Protein AF-A0A4V5NE74-F1 (afdb_monomer_lite)

Foldseek 3Di:
DVVVVVVVLDDDPCCPCVNQNPVLVVQLVVQLVPFAWQVSCVVRNVPSVVDCPDPLWFKDFQDFLVLADDPDPPDGTAGFRMWTAAQLVQADPVCCVVCVNQFRRDPDNVHHTLTDPTDHDGGPPDDLVVSVVSLVVSVVSSVRSVVVLDDPDPVSCVRSVSRVVSDDPPPPDDPVSVVVVVPDDDDDDPDPPPPVPVVVVVPPDDPDDDDDDDDDD

pLDDT: mean 71.25, std 23.66, range [23.09, 96.62]

Structure (mmCIF, N/CA/C/O backbone):
data_AF-A0A4V5NE74-F1
#
_entry.id   AF-A0A4V5NE74-F1
#
loop_
_atom_site.group_PDB
_atom_site.id
_atom_site.type_symbol
_atom_site.label_atom_id
_atom_site.label_alt_id
_atom_site.label_comp_id
_atom_site.label_asym_id
_atom_site.label_entity_id
_atom_site.label_seq_id
_atom_site.pdbx_PDB_ins_code
_atom_site.Cartn_x
_atom_site.Cartn_y
_atom_site.Cartn_z
_atom_site.occupancy
_atom_site.B_iso_or_equiv
_atom_site.auth_seq_id
_atom_site.auth_comp_id
_atom_site.auth_asym_id
_atom_site.auth_atom_id
_atom_site.pdbx_PDB_model_num
ATOM 1 N N . MET A 1 1 ? 20.869 -3.155 18.609 1.00 51.53 1 MET A N 1
ATOM 2 C CA . MET A 1 1 ? 19.495 -3.236 19.166 1.00 51.53 1 MET A CA 1
ATOM 3 C C . MET A 1 1 ? 19.140 -1.993 19.975 1.00 51.53 1 MET A C 1
ATOM 5 O O . MET A 1 1 ? 18.075 -1.434 19.744 1.00 51.53 1 MET A O 1
ATOM 9 N N . GLU A 1 2 ? 20.037 -1.503 20.834 1.00 56.03 2 GLU A N 1
ATOM 10 C CA . GLU A 1 2 ? 19.850 -0.285 21.649 1.00 56.03 2 GLU A CA 1
ATOM 11 C C . GLU A 1 2 ? 19.445 0.962 20.839 1.00 56.03 2 GLU A C 1
ATOM 13 O O . GLU A 1 2 ? 18.548 1.699 21.245 1.00 56.03 2 GLU A O 1
ATOM 18 N N . ASP A 1 3 ? 20.004 1.152 19.638 1.00 68.62 3 ASP A N 1
ATOM 19 C CA . ASP A 1 3 ? 19.648 2.272 18.752 1.00 68.62 3 ASP A CA 1
ATOM 20 C C . ASP A 1 3 ? 18.205 2.246 18.233 1.00 68.62 3 ASP A C 1
ATOM 22 O O . ASP A 1 3 ? 17.606 3.301 18.007 1.00 68.62 3 ASP A O 1
ATOM 26 N N . ILE A 1 4 ? 17.635 1.053 18.036 1.00 60.88 4 ILE A N 1
ATOM 27 C CA . ILE A 1 4 ? 16.249 0.890 17.576 1.00 60.88 4 ILE A CA 1
ATOM 28 C C . ILE A 1 4 ? 15.300 1.232 18.724 1.00 60.88 4 ILE A C 1
ATOM 30 O O . ILE A 1 4 ? 14.378 2.023 18.533 1.00 60.88 4 ILE A O 1
ATOM 34 N N . CYS A 1 5 ? 15.579 0.711 19.923 1.00 69.62 5 CYS A N 1
ATOM 35 C CA . CYS A 1 5 ? 14.807 1.013 21.127 1.00 69.62 5 CYS A CA 1
ATOM 36 C C . CYS A 1 5 ? 14.842 2.514 21.441 1.00 69.62 5 CYS A C 1
ATOM 38 O O . CYS A 1 5 ? 13.791 3.125 21.608 1.00 69.62 5 CYS A O 1
ATOM 40 N N . ARG A 1 6 ? 16.026 3.144 21.401 1.00 69.25 6 ARG A N 1
ATOM 41 C CA . ARG A 1 6 ? 16.184 4.595 21.596 1.00 69.25 6 ARG A CA 1
ATOM 42 C C . ARG A 1 6 ? 15.342 5.414 20.613 1.00 69.25 6 ARG A C 1
ATOM 44 O O . ARG A 1 6 ? 14.733 6.400 21.014 1.00 69.25 6 ARG A O 1
ATOM 51 N N . ARG A 1 7 ? 15.286 5.010 19.337 1.00 67.88 7 ARG A N 1
ATOM 52 C CA . ARG A 1 7 ? 14.457 5.669 18.308 1.00 67.88 7 ARG A CA 1
ATOM 53 C C . ARG A 1 7 ? 12.957 5.484 18.533 1.00 67.88 7 ARG A C 1
ATOM 55 O O . ARG A 1 7 ? 12.198 6.374 18.170 1.00 67.88 7 ARG A O 1
ATOM 62 N N . TRP A 1 8 ? 12.520 4.356 19.091 1.00 59.56 8 TRP A N 1
ATOM 63 C CA . TRP A 1 8 ? 11.107 4.127 19.417 1.00 59.56 8 TRP A CA 1
ATOM 64 C C . TRP A 1 8 ? 10.650 4.875 20.669 1.00 59.56 8 TRP A C 1
ATOM 66 O O . TRP A 1 8 ? 9.487 5.260 20.731 1.00 59.56 8 TRP A O 1
ATOM 76 N N . SER A 1 9 ? 11.556 5.128 21.616 1.00 64.94 9 SER A N 1
ATOM 77 C CA . SER A 1 9 ? 11.266 5.889 22.837 1.00 64.94 9 SER A CA 1
ATOM 78 C C . SER A 1 9 ? 11.151 7.401 22.620 1.00 64.94 9 SER A C 1
ATOM 80 O O . SER A 1 9 ? 10.691 8.103 23.517 1.00 64.94 9 SER A O 1
ATOM 82 N N . GLN A 1 10 ? 11.586 7.933 21.472 1.00 71.31 10 GLN A N 1
ATOM 83 C CA . GLN A 1 10 ? 11.434 9.361 21.194 1.00 71.31 10 GLN A CA 1
ATOM 84 C C . GLN A 1 10 ? 9.978 9.700 20.834 1.00 71.31 10 GLN A C 1
ATOM 86 O O . GLN A 1 10 ? 9.394 9.021 19.981 1.00 71.31 10 GLN A O 1
ATOM 91 N N . PRO A 1 11 ? 9.393 10.765 21.424 1.00 64.81 11 PRO A N 1
ATOM 92 C CA . PRO A 1 11 ? 8.074 11.249 21.039 1.00 64.81 11 PRO A CA 1
ATOM 93 C C . PRO A 1 11 ? 8.026 11.524 19.539 1.00 64.81 11 PRO A C 1
ATOM 95 O O . PRO A 1 11 ? 8.891 12.208 18.989 1.00 64.81 11 PRO A O 1
ATOM 98 N N . ARG A 1 12 ? 7.010 10.991 18.861 1.00 65.06 12 ARG A N 1
ATOM 99 C CA . ARG A 1 12 ? 6.820 11.249 17.433 1.00 65.06 12 ARG A CA 1
ATOM 100 C C . ARG A 1 12 ? 6.176 12.623 17.278 1.00 65.06 12 ARG A C 1
ATOM 102 O O . ARG A 1 12 ? 5.082 12.805 17.805 1.00 65.06 12 ARG A O 1
ATOM 109 N N . PRO A 1 13 ? 6.772 13.566 16.527 1.00 67.94 13 PRO A N 1
ATOM 110 C CA . PRO A 1 13 ? 6.170 14.882 16.312 1.00 67.94 13 PRO A CA 1
ATOM 111 C C . PRO A 1 13 ? 4.738 14.813 15.757 1.00 67.94 13 PRO A C 1
ATOM 113 O O . PRO A 1 13 ? 3.897 15.617 16.149 1.00 67.94 13 PRO A O 1
ATOM 116 N N . SER A 1 14 ? 4.449 13.794 14.934 1.00 62.94 14 SER A N 1
ATOM 117 C CA . SER A 1 14 ? 3.121 13.508 14.369 1.00 62.94 14 SER A CA 1
ATOM 118 C C . SER A 1 14 ? 2.060 13.108 15.396 1.00 62.94 14 SER A C 1
ATOM 120 O O . SER A 1 14 ? 0.878 13.138 15.085 1.00 62.94 14 SER A O 1
ATOM 122 N N . LEU A 1 15 ? 2.479 12.700 16.596 1.00 66.19 15 LEU A N 1
ATOM 123 C CA . LEU A 1 15 ? 1.615 12.339 17.721 1.00 66.19 15 LEU A CA 1
ATOM 124 C C . LEU A 1 15 ? 1.728 13.356 18.866 1.00 66.19 15 LEU A C 1
ATOM 126 O O . LEU A 1 15 ? 1.363 13.059 20.000 1.00 66.19 15 LEU A O 1
ATOM 130 N N . SER A 1 16 ? 2.280 14.544 18.603 1.00 68.06 16 SER A N 1
ATOM 131 C CA . SER A 1 16 ? 2.228 15.624 19.586 1.00 68.06 16 SER A CA 1
ATOM 132 C C . SER A 1 16 ? 0.768 16.051 19.811 1.00 68.06 16 SER A C 1
ATOM 134 O O . SER A 1 16 ? -0.004 16.054 18.850 1.00 68.06 16 SER A O 1
ATOM 136 N N . PRO A 1 17 ? 0.381 16.474 21.028 1.00 66.62 17 PRO A N 1
ATOM 137 C CA . PRO A 1 17 ? -0.992 16.901 21.324 1.00 66.62 17 PRO A CA 1
ATOM 138 C C . PRO A 1 17 ? -1.522 18.035 20.431 1.00 66.62 17 PRO A C 1
ATOM 140 O O . PRO A 1 17 ? -2.729 18.212 20.302 1.00 66.62 17 PRO A O 1
ATOM 143 N N . SER A 1 18 ? -0.627 18.809 19.804 1.00 69.38 18 SER A N 1
ATOM 144 C CA . SER A 1 18 ? -0.977 19.848 18.829 1.00 69.38 18 SER A CA 1
ATOM 145 C C . SER A 1 18 ? -1.320 19.306 17.436 1.00 69.38 18 SER A C 1
ATOM 147 O O . SER A 1 18 ? -1.975 20.008 16.671 1.00 69.38 18 SER A O 1
ATOM 149 N N . GLN A 1 19 ? -0.880 18.090 17.092 1.00 67.75 19 GLN A N 1
ATOM 150 C CA . GLN A 1 19 ? -1.153 17.428 15.808 1.00 67.75 19 GLN A CA 1
ATOM 151 C C . GLN A 1 19 ? -2.170 16.286 15.927 1.00 67.75 19 GLN A C 1
ATOM 153 O O . GLN A 1 19 ? -2.885 16.011 14.967 1.00 67.75 19 GLN A O 1
ATOM 158 N N . PHE A 1 20 ? -2.255 15.646 17.094 1.00 73.38 20 PHE A N 1
ATOM 159 C CA . PHE A 1 20 ? -3.204 14.583 17.401 1.00 73.38 20 PHE A CA 1
ATOM 160 C C . PHE A 1 20 ? -3.725 14.791 18.825 1.00 73.38 20 PHE A C 1
ATOM 162 O O . PHE A 1 20 ? -3.025 14.516 19.800 1.00 73.38 20 PHE A O 1
ATOM 169 N N . SER A 1 21 ? -4.923 15.362 18.943 1.00 81.12 21 SER A N 1
ATOM 170 C CA . SER A 1 21 ? -5.513 15.691 20.243 1.00 81.12 21 SER A CA 1
ATOM 171 C C . SER A 1 21 ? -6.097 14.455 20.929 1.00 81.12 21 SER A C 1
ATOM 173 O O . SER A 1 21 ? -6.442 13.477 20.267 1.00 81.12 21 SER A O 1
ATOM 175 N N . GLU A 1 22 ? -6.302 14.537 22.246 1.00 82.31 22 GLU A N 1
ATOM 176 C CA . GLU A 1 22 ? -7.010 13.493 23.001 1.00 82.31 22 GLU A CA 1
ATOM 177 C C . GLU A 1 22 ? -8.412 13.234 22.426 1.00 82.31 22 GLU A C 1
ATOM 179 O O . GLU A 1 22 ? -8.781 12.094 22.185 1.00 82.31 22 GLU A O 1
ATOM 184 N N . GLY A 1 23 ? -9.152 14.288 22.060 1.00 85.06 23 GLY A N 1
ATOM 185 C CA . GLY A 1 23 ? -10.459 14.130 21.410 1.00 85.06 23 GLY A CA 1
ATOM 186 C C . GLY A 1 23 ? -10.393 13.400 20.060 1.00 85.06 23 GLY A C 1
ATOM 187 O O . GLY A 1 23 ? -11.309 12.662 19.715 1.00 85.06 23 GLY A O 1
A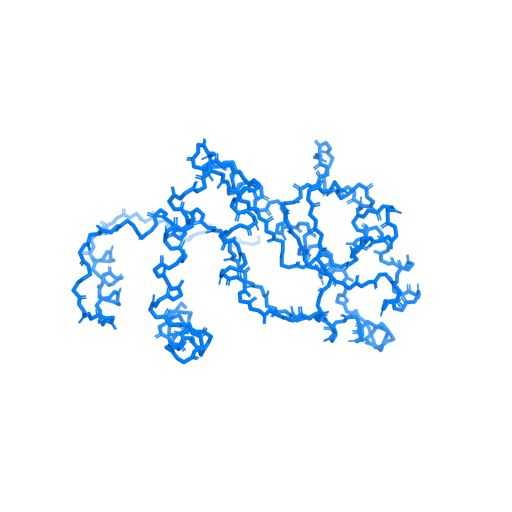TOM 188 N N . THR A 1 24 ? -9.288 13.533 19.310 1.00 82.38 24 THR A N 1
ATOM 189 C CA . THR A 1 24 ? -9.074 12.754 18.071 1.00 82.38 24 THR A CA 1
ATOM 190 C C . THR A 1 24 ? -8.859 11.271 18.388 1.00 82.38 24 THR A C 1
ATOM 192 O O . THR A 1 24 ? -9.290 10.395 17.635 1.00 82.38 24 THR A O 1
ATOM 195 N N . PHE A 1 25 ? -8.199 10.973 19.510 1.00 82.88 25 PHE A N 1
ATOM 196 C CA . PHE A 1 25 ? -8.014 9.608 19.991 1.00 82.88 25 PHE A CA 1
ATOM 197 C C . PHE A 1 25 ? -9.329 8.981 20.469 1.00 82.88 25 PHE A C 1
ATOM 199 O O . PHE A 1 25 ? -9.627 7.844 20.106 1.00 82.88 25 PHE A O 1
ATOM 206 N N . GLU A 1 26 ? -10.138 9.721 21.226 1.00 85.88 26 GLU A N 1
ATOM 207 C CA . GLU A 1 26 ? -11.474 9.289 21.652 1.00 85.88 26 GLU A CA 1
ATOM 208 C C . GLU A 1 26 ? -12.373 9.004 20.440 1.00 85.88 26 GLU A C 1
ATOM 210 O O . GLU A 1 26 ? -12.955 7.922 20.342 1.00 85.88 26 GLU A O 1
ATOM 215 N N . GLU A 1 27 ? -12.389 9.901 19.447 1.00 86.19 27 GLU A N 1
ATOM 216 C CA . GLU A 1 27 ? -13.130 9.702 18.197 1.00 86.19 27 GLU A CA 1
ATOM 217 C C . GLU A 1 27 ? -12.656 8.447 17.442 1.00 86.19 27 GLU A C 1
ATOM 219 O O . GLU A 1 27 ? -13.467 7.681 16.915 1.00 86.19 27 GLU A O 1
ATOM 224 N N . PHE A 1 28 ? -11.343 8.194 17.403 1.00 85.88 28 PHE A N 1
ATOM 225 C CA . PHE A 1 28 ? -10.794 6.956 16.850 1.00 85.88 28 PHE A CA 1
ATOM 226 C C . PHE A 1 28 ? -11.331 5.719 17.581 1.00 85.88 28 PHE A C 1
ATOM 228 O O . PHE A 1 28 ? -11.739 4.756 16.927 1.00 85.88 28 PHE A O 1
ATOM 235 N N . GLN A 1 29 ? -11.346 5.731 18.917 1.00 86.06 29 GLN A N 1
ATOM 236 C CA . GLN A 1 29 ? -11.852 4.611 19.709 1.00 86.06 29 GLN A CA 1
ATOM 237 C C . GLN A 1 29 ? -13.344 4.364 19.466 1.00 86.06 29 GLN A C 1
ATOM 239 O O . GLN A 1 29 ? -13.745 3.209 19.312 1.00 86.06 29 GLN A O 1
ATOM 244 N N . ASP A 1 30 ? -14.153 5.423 19.406 1.00 88.38 30 ASP A N 1
ATOM 245 C CA . ASP A 1 30 ? -15.587 5.333 19.125 1.00 88.38 30 ASP A CA 1
ATOM 246 C C . ASP A 1 30 ? -15.854 4.736 17.746 1.00 88.38 30 ASP A C 1
ATOM 248 O O . ASP A 1 30 ? -16.586 3.749 17.631 1.00 88.38 30 ASP A O 1
ATOM 252 N N . LYS A 1 31 ? -15.193 5.258 16.704 1.00 88.12 31 LYS A N 1
ATOM 253 C CA . LYS A 1 31 ? -15.301 4.704 15.346 1.00 88.12 31 LYS A CA 1
ATOM 254 C C . LYS A 1 31 ? -14.866 3.246 15.317 1.00 88.12 31 LYS A C 1
ATOM 256 O O . LYS A 1 31 ? -15.576 2.407 14.774 1.00 88.12 31 LYS A O 1
ATOM 261 N N . ASN A 1 32 ? -13.750 2.916 15.962 1.00 87.25 32 ASN A N 1
ATOM 262 C CA . ASN A 1 32 ? -13.249 1.547 16.011 1.00 87.25 32 ASN A CA 1
ATOM 263 C C . ASN A 1 32 ? -14.192 0.575 16.744 1.00 87.25 32 ASN A C 1
ATOM 265 O O . ASN A 1 32 ? -14.248 -0.597 16.386 1.00 87.25 32 ASN A O 1
ATOM 269 N N . ARG A 1 33 ? -14.946 1.031 17.752 1.00 85.88 33 ARG A N 1
ATOM 270 C CA . ARG A 1 33 ? -15.986 0.213 18.403 1.00 85.88 33 ARG A CA 1
ATOM 271 C C . ARG A 1 33 ? -17.231 0.032 17.531 1.00 85.88 33 ARG A C 1
ATOM 273 O O . ARG A 1 33 ? -17.919 -0.972 17.678 1.00 85.88 33 ARG A O 1
ATOM 280 N N . ALA A 1 34 ? -17.527 0.996 16.661 1.00 89.31 34 ALA A N 1
ATOM 281 C CA . ALA A 1 34 ? -18.741 1.013 15.850 1.00 89.31 34 ALA A CA 1
ATOM 282 C C . ALA A 1 34 ? -18.647 0.188 14.552 1.00 89.31 34 ALA A C 1
ATOM 284 O O . ALA A 1 34 ? -19.678 -0.208 14.006 1.00 89.31 34 ALA A O 1
ATOM 285 N N . VAL A 1 35 ? -17.441 -0.072 14.035 1.00 88.56 35 VAL A N 1
ATOM 286 C CA . VAL A 1 35 ? -17.270 -0.823 12.780 1.00 88.56 35 VAL A CA 1
ATOM 287 C C . VAL A 1 35 ? -17.609 -2.308 12.929 1.00 88.56 35 VAL A C 1
ATOM 289 O O . VAL A 1 35 ? -17.344 -2.937 13.948 1.00 88.56 35 VAL A O 1
ATOM 292 N N . SER A 1 36 ? -18.138 -2.898 11.859 1.00 88.75 36 SER A N 1
ATOM 293 C CA . SER A 1 36 ? -18.546 -4.311 11.785 1.00 88.75 36 SER A CA 1
ATOM 294 C C . SER A 1 36 ? -17.935 -5.071 10.599 1.00 88.75 36 SER A C 1
ATOM 296 O O . SER A 1 36 ? -18.086 -6.286 10.493 1.00 88.75 36 SER A O 1
ATOM 298 N N . SER A 1 37 ? -17.212 -4.383 9.709 1.00 87.00 37 SER A N 1
ATOM 299 C CA . SER A 1 37 ? -16.653 -4.960 8.479 1.00 87.00 37 SER A CA 1
ATOM 300 C C . SER A 1 37 ? -15.293 -4.364 8.109 1.00 87.00 37 SER A C 1
ATOM 302 O O . SER A 1 37 ? -14.964 -3.254 8.51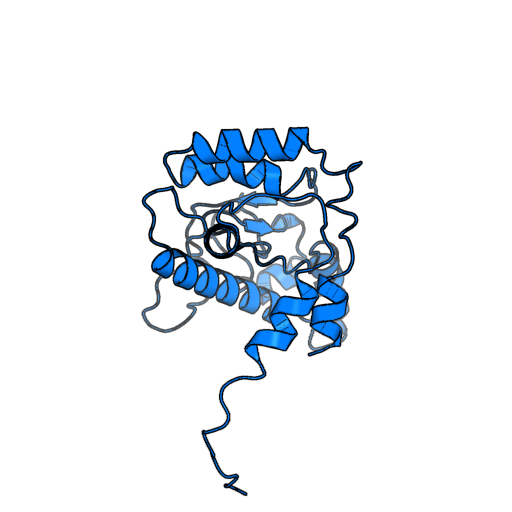9 1.00 87.00 37 SER A O 1
ATOM 304 N N . GLU A 1 38 ? -14.521 -5.082 7.285 1.00 87.31 38 GLU A N 1
ATOM 305 C CA . GLU A 1 38 ? -13.249 -4.604 6.704 1.00 87.31 38 GLU A CA 1
ATOM 306 C C . GLU A 1 38 ? -13.428 -3.281 5.946 1.00 87.31 38 GLU A C 1
ATOM 308 O O . GLU A 1 38 ? -12.627 -2.358 6.084 1.00 87.31 38 GLU A O 1
ATOM 313 N N . HIS A 1 39 ? -14.531 -3.155 5.204 1.00 89.25 39 HIS A N 1
ATOM 314 C CA . HIS A 1 39 ? -14.855 -1.936 4.472 1.00 89.25 39 HIS A CA 1
ATOM 315 C C . HIS A 1 39 ? -15.059 -0.733 5.404 1.00 89.25 39 HIS A C 1
ATOM 317 O O . HIS A 1 39 ? -14.490 0.328 5.162 1.00 89.25 39 HIS A O 1
ATOM 323 N N . GLN A 1 40 ? -15.816 -0.903 6.493 1.00 88.62 40 GLN A N 1
ATOM 324 C CA . GLN A 1 40 ? -16.008 0.156 7.489 1.00 88.62 40 GLN A CA 1
ATOM 325 C C . GLN A 1 40 ? -14.702 0.506 8.207 1.00 88.62 40 GLN A C 1
ATOM 327 O O . GLN A 1 40 ? -14.427 1.679 8.427 1.00 88.62 40 GLN A O 1
ATOM 332 N N . VAL A 1 41 ? -13.834 -0.472 8.493 1.00 88.88 41 VAL A N 1
ATOM 333 C CA . VAL A 1 41 ? -12.491 -0.187 9.032 1.00 88.88 41 VAL A CA 1
ATOM 334 C C . VAL A 1 41 ? -11.716 0.734 8.081 1.00 88.88 41 VAL A C 1
ATOM 336 O O . VAL A 1 41 ? -11.183 1.757 8.516 1.00 88.88 41 VAL A O 1
ATOM 339 N N . MET A 1 42 ? -11.694 0.425 6.780 1.00 87.25 42 MET A N 1
ATOM 340 C CA . MET A 1 42 ? -11.024 1.259 5.773 1.00 87.25 42 MET A CA 1
ATOM 341 C C . MET A 1 42 ? -11.616 2.669 5.646 1.00 87.25 42 MET A C 1
ATOM 343 O O . MET A 1 42 ? -10.871 3.609 5.368 1.00 87.25 42 MET A O 1
ATOM 347 N N . MET A 1 43 ? -12.929 2.819 5.828 1.00 87.00 43 MET A N 1
ATOM 348 C CA . MET A 1 43 ? -13.637 4.091 5.651 1.00 87.00 43 MET A CA 1
ATOM 349 C C . MET A 1 43 ? -13.627 4.979 6.896 1.00 87.00 43 MET A C 1
ATOM 351 O O . MET A 1 43 ? -13.480 6.191 6.761 1.00 87.00 43 MET A O 1
ATOM 355 N N . ASP A 1 44 ? -13.739 4.392 8.085 1.00 86.56 44 ASP A N 1
ATOM 356 C CA . ASP A 1 44 ? -14.015 5.139 9.315 1.00 86.56 44 ASP A CA 1
ATOM 357 C C . ASP A 1 44 ? -12.800 5.188 10.249 1.00 86.56 44 ASP A C 1
ATOM 359 O O . ASP A 1 44 ? -12.566 6.191 10.921 1.00 86.56 44 ASP A O 1
ATOM 363 N N . VAL A 1 45 ? -11.983 4.130 10.272 1.00 86.12 45 VAL A N 1
ATOM 364 C CA . VAL A 1 45 ? -10.872 3.984 11.229 1.00 86.12 45 VAL A CA 1
ATOM 365 C C . VAL A 1 45 ? -9.540 4.401 10.606 1.00 86.12 45 VAL A C 1
ATOM 367 O O . VAL A 1 45 ? -8.791 5.197 11.177 1.00 86.12 45 VAL A O 1
ATOM 370 N N . ILE A 1 46 ? -9.241 3.892 9.408 1.00 84.31 46 ILE A N 1
ATOM 371 C CA . ILE A 1 46 ? -7.974 4.154 8.711 1.00 84.31 46 ILE A CA 1
ATOM 372 C C . ILE A 1 46 ? -7.705 5.644 8.464 1.00 84.31 46 ILE A C 1
ATOM 374 O O . ILE A 1 46 ? -6.558 6.055 8.664 1.00 84.31 46 ILE A O 1
ATOM 378 N N . PRO A 1 47 ? -8.682 6.483 8.064 1.00 83.00 47 PRO A N 1
ATOM 379 C CA . PRO A 1 47 ? -8.405 7.896 7.819 1.00 83.00 47 PRO A CA 1
ATOM 380 C C . PRO A 1 47 ? -7.881 8.637 9.051 1.00 83.00 47 PRO A C 1
ATOM 382 O O . PRO A 1 47 ? -6.997 9.480 8.909 1.00 83.00 47 PRO A O 1
ATOM 385 N N . THR A 1 48 ? -8.351 8.284 10.253 1.00 78.56 48 THR A N 1
ATOM 386 C CA . THR A 1 48 ? -7.859 8.881 11.504 1.00 78.56 48 THR A CA 1
ATOM 387 C C . THR A 1 48 ? -6.401 8.500 11.774 1.00 78.56 48 THR A C 1
ATOM 389 O O . THR A 1 48 ? -5.615 9.343 12.194 1.00 78.56 48 THR A O 1
ATOM 392 N N . ILE A 1 49 ? -6.006 7.257 11.466 1.00 74.94 49 ILE A N 1
ATOM 393 C CA . ILE A 1 49 ? -4.621 6.777 11.633 1.00 74.94 49 ILE A CA 1
ATOM 394 C C . ILE A 1 49 ? -3.681 7.415 10.608 1.00 74.94 49 ILE A C 1
ATOM 396 O O . ILE A 1 49 ? -2.550 7.776 10.931 1.00 74.94 49 ILE A O 1
ATOM 400 N N . ARG A 1 50 ? -4.124 7.518 9.351 1.00 70.38 50 ARG A N 1
ATOM 401 C CA . ARG A 1 50 ? -3.278 7.984 8.244 1.00 70.38 50 ARG A CA 1
ATOM 402 C C . ARG A 1 50 ? -2.945 9.473 8.327 1.00 70.38 50 ARG A C 1
ATOM 404 O O . ARG A 1 50 ? -2.036 9.900 7.620 1.00 70.38 50 ARG A O 1
ATOM 411 N N . ALA A 1 51 ? -3.639 10.223 9.190 1.00 62.62 51 ALA A N 1
ATOM 412 C CA . ALA A 1 51 ? -3.647 11.681 9.230 1.00 62.62 51 ALA A CA 1
ATOM 413 C C . ALA A 1 51 ? -4.015 12.295 7.862 1.00 62.62 51 ALA A C 1
ATOM 415 O O . ALA A 1 51 ? -4.092 11.622 6.830 1.00 62.62 51 ALA A O 1
ATOM 416 N N . ASN A 1 52 ? -4.285 13.600 7.820 1.00 62.28 52 ASN A N 1
ATOM 417 C CA . ASN A 1 52 ? -4.560 14.263 6.548 1.00 62.28 52 ASN A CA 1
ATOM 418 C C . ASN A 1 52 ? -3.251 14.435 5.755 1.00 62.28 52 ASN A C 1
ATOM 420 O O . ASN A 1 52 ? -2.526 15.411 5.931 1.00 62.28 52 ASN A O 1
ATOM 424 N N . THR A 1 53 ? -2.941 13.481 4.878 1.00 55.25 53 THR A N 1
ATOM 425 C CA . THR A 1 53 ? -1.760 13.516 3.995 1.00 55.25 53 THR A CA 1
ATOM 426 C C . THR A 1 53 ? -1.931 14.444 2.783 1.00 55.25 53 THR A C 1
ATOM 428 O O . THR A 1 53 ? -1.011 14.582 1.971 1.00 55.25 53 THR A O 1
ATOM 431 N N . GLY A 1 54 ? -3.081 15.123 2.665 1.00 59.78 54 GLY A N 1
ATOM 432 C CA . GLY A 1 54 ? -3.418 15.986 1.536 1.00 59.78 54 GLY A CA 1
ATOM 433 C C . GLY A 1 54 ? -3.630 15.210 0.231 1.00 59.78 54 GLY A C 1
ATOM 434 O O . GLY A 1 54 ? -3.864 14.006 0.221 1.00 59.78 54 GLY A O 1
ATOM 435 N N . THR A 1 55 ? -3.546 15.908 -0.903 1.00 56.59 55 THR A N 1
ATOM 436 C CA . THR A 1 55 ? -3.740 15.342 -2.256 1.00 56.59 55 THR A CA 1
ATOM 437 C C . THR A 1 55 ? -2.447 14.830 -2.895 1.00 56.59 55 THR A C 1
ATOM 439 O O . THR A 1 55 ? -2.422 14.535 -4.087 1.00 56.59 55 THR A O 1
ATOM 442 N N . ARG A 1 56 ? -1.350 14.757 -2.128 1.00 56.66 56 ARG A N 1
ATOM 443 C CA . ARG A 1 56 ? -0.007 14.502 -2.671 1.00 56.66 56 ARG A CA 1
ATOM 444 C C . ARG A 1 56 ? 0.161 13.092 -3.240 1.00 56.66 56 ARG A C 1
ATOM 446 O O . ARG A 1 56 ? 1.008 12.895 -4.104 1.00 56.66 56 ARG A O 1
ATOM 453 N N . PHE A 1 57 ? -0.626 12.135 -2.756 1.00 64.94 57 PHE A N 1
ATOM 454 C CA . PHE A 1 57 ? -0.576 10.743 -3.187 1.00 64.94 57 PHE A CA 1
ATOM 455 C C . PHE A 1 57 ? -1.927 10.304 -3.731 1.00 64.94 57 PHE A C 1
ATOM 457 O O . PHE A 1 57 ? -2.978 10.635 -3.176 1.00 64.94 57 PHE A O 1
ATOM 464 N N . HIS A 1 58 ? -1.887 9.530 -4.812 1.00 78.19 58 HIS A N 1
ATOM 465 C CA . HIS A 1 58 ? -3.077 8.898 -5.352 1.00 78.19 58 HIS A CA 1
ATOM 466 C C . HIS A 1 58 ? -3.277 7.564 -4.651 1.00 78.19 58 HIS A C 1
ATOM 468 O O . HIS A 1 58 ? -2.344 6.772 -4.549 1.00 78.19 58 HIS A O 1
ATOM 474 N N . LYS A 1 59 ? -4.496 7.324 -4.173 1.00 86.94 59 LYS A N 1
ATOM 475 C CA . LYS A 1 59 ? -4.849 6.122 -3.423 1.00 86.94 59 LYS A CA 1
ATOM 476 C C . LYS A 1 59 ? -5.816 5.254 -4.208 1.00 86.94 59 LYS A C 1
ATOM 478 O O . LYS A 1 59 ? -6.713 5.768 -4.874 1.00 86.94 59 LYS A O 1
ATOM 483 N N . ALA A 1 60 ? -5.654 3.949 -4.088 1.00 90.69 60 ALA A N 1
ATOM 484 C CA . ALA A 1 60 ? -6.600 2.958 -4.579 1.00 90.69 60 ALA A CA 1
ATOM 485 C C . ALA A 1 60 ? -6.577 1.736 -3.659 1.00 90.69 60 ALA A C 1
ATOM 487 O O . ALA A 1 60 ? -5.826 1.693 -2.689 1.00 90.69 60 ALA A O 1
ATOM 488 N N . GLY A 1 61 ? -7.431 0.758 -3.929 1.00 91.00 61 GLY A N 1
ATOM 489 C CA . GLY A 1 61 ? -7.563 -0.438 -3.109 1.00 91.00 61 GLY A CA 1
ATOM 490 C C . GLY A 1 61 ? -8.573 -1.404 -3.701 1.00 91.00 61 GLY A C 1
ATOM 491 O O . GLY A 1 61 ? -9.215 -1.105 -4.714 1.00 91.00 61 GLY A O 1
ATOM 492 N N . ASN A 1 62 ? -8.694 -2.575 -3.081 1.00 90.62 62 ASN A N 1
ATOM 493 C CA . ASN A 1 62 ? -9.652 -3.621 -3.433 1.00 90.62 62 ASN A CA 1
ATOM 494 C C . ASN A 1 62 ? -9.596 -4.042 -4.921 1.00 90.62 62 ASN A C 1
ATOM 496 O O . ASN A 1 62 ? -10.585 -4.509 -5.484 1.00 90.62 62 ASN A O 1
ATOM 500 N N . THR A 1 63 ? -8.433 -3.886 -5.563 1.00 90.56 63 THR A N 1
ATOM 501 C CA . THR A 1 63 ? -8.191 -4.234 -6.970 1.00 90.56 63 THR A CA 1
ATOM 502 C C . THR A 1 63 ? -6.999 -5.189 -7.053 1.00 90.56 63 THR A C 1
ATOM 504 O O . THR A 1 63 ? -5.964 -4.881 -6.460 1.00 90.56 63 THR A O 1
ATOM 507 N N . PRO A 1 64 ? -7.116 -6.334 -7.754 1.00 92.38 64 PRO A N 1
ATOM 508 C CA . PRO A 1 64 ? -5.999 -7.256 -7.937 1.00 92.38 64 PRO A CA 1
ATOM 509 C C . PRO A 1 64 ? -4.832 -6.615 -8.689 1.00 92.38 64 PRO A C 1
ATOM 511 O O . PRO A 1 64 ? -5.034 -5.864 -9.647 1.00 92.38 64 PRO A O 1
ATOM 514 N N . PHE A 1 65 ? -3.613 -6.957 -8.288 1.00 95.12 65 PHE A N 1
ATOM 515 C CA . PHE A 1 65 ? -2.374 -6.508 -8.916 1.00 95.12 65 PHE A CA 1
ATOM 516 C C . PHE A 1 65 ? -1.992 -7.397 -10.111 1.00 95.12 65 PHE A C 1
ATOM 518 O O . PHE A 1 65 ? -0.884 -7.915 -10.202 1.00 95.12 65 PHE A O 1
ATOM 525 N N . ASN A 1 66 ? -2.938 -7.565 -11.033 1.00 94.12 66 ASN A N 1
ATOM 526 C CA . ASN A 1 66 ? -2.893 -8.523 -12.140 1.00 94.12 66 ASN A CA 1
ATOM 527 C C . ASN A 1 66 ? -2.014 -8.125 -13.338 1.00 94.12 66 ASN A C 1
ATOM 529 O O . ASN A 1 66 ? -2.030 -8.800 -14.365 1.00 94.12 66 ASN A O 1
ATOM 533 N N . ASN A 1 67 ? -1.308 -6.998 -13.255 1.00 96.62 67 ASN A N 1
ATOM 534 C CA . ASN A 1 67 ? -0.354 -6.560 -14.276 1.00 96.62 67 ASN A CA 1
ATOM 535 C C . ASN A 1 67 ? 1.105 -6.691 -13.804 1.00 96.62 67 ASN A C 1
ATOM 537 O O . ASN A 1 67 ? 2.027 -6.428 -14.579 1.00 96.62 67 ASN A O 1
ATOM 541 N N . LEU A 1 68 ? 1.327 -7.093 -12.548 1.00 95.75 68 LEU A N 1
ATOM 542 C CA . LEU A 1 68 ? 2.671 -7.357 -12.055 1.00 95.75 68 LEU A CA 1
ATOM 543 C C . LEU A 1 68 ? 3.184 -8.710 -12.561 1.00 95.75 68 LEU A C 1
ATOM 545 O O . LEU A 1 68 ? 2.419 -9.644 -12.779 1.00 95.75 68 LEU A O 1
ATOM 549 N N . VAL A 1 69 ? 4.502 -8.822 -12.721 1.00 95.88 69 VAL A N 1
ATOM 550 C CA . VAL A 1 69 ? 5.179 -10.101 -12.934 1.00 95.88 69 VAL A CA 1
ATOM 551 C C . VAL A 1 69 ? 4.848 -11.002 -11.754 1.00 95.88 69 VAL A C 1
ATOM 553 O O . VAL A 1 69 ? 4.957 -10.572 -10.600 1.00 95.88 69 VAL A O 1
ATOM 556 N N . GLU A 1 70 ? 4.502 -12.256 -12.054 1.00 94.19 70 GLU A N 1
ATOM 557 C CA . GLU A 1 70 ? 4.165 -13.268 -11.056 1.00 94.19 70 GLU A CA 1
ATOM 558 C C . GLU A 1 70 ? 5.181 -13.250 -9.905 1.00 94.19 70 GLU A C 1
ATOM 560 O O . GLU A 1 70 ? 6.401 -13.140 -10.104 1.00 94.19 70 GLU A O 1
ATOM 565 N N . PHE A 1 71 ? 4.668 -13.274 -8.674 1.00 92.69 71 PHE A N 1
ATOM 566 C CA . PHE A 1 71 ? 5.522 -13.205 -7.492 1.00 92.69 71 PHE A CA 1
ATOM 567 C C . PHE A 1 71 ? 6.303 -14.507 -7.295 1.00 92.69 71 PHE A C 1
ATOM 569 O O . PHE A 1 71 ? 7.506 -14.475 -7.049 1.00 92.69 71 PHE A O 1
ATOM 576 N N . ALA A 1 72 ? 5.612 -15.638 -7.428 1.00 92.06 72 ALA A N 1
ATOM 577 C CA . ALA A 1 72 ? 6.174 -16.980 -7.454 1.00 92.06 72 ALA A CA 1
ATOM 578 C C . ALA A 1 72 ? 5.156 -17.940 -8.100 1.00 92.06 72 ALA A C 1
ATOM 580 O O . ALA A 1 72 ? 3.958 -17.674 -7.978 1.00 92.06 72 ALA A O 1
ATOM 581 N N . PRO A 1 73 ? 5.606 -19.052 -8.714 1.00 94.75 73 PRO A N 1
ATOM 582 C CA . PRO A 1 73 ? 4.725 -20.016 -9.366 1.00 94.75 73 PRO A CA 1
ATOM 583 C C . PRO A 1 73 ? 3.561 -20.460 -8.477 1.00 94.75 73 PRO A C 1
ATOM 585 O O . PRO A 1 73 ? 3.769 -20.991 -7.384 1.00 94.75 73 PRO A O 1
ATOM 588 N N . GLY A 1 74 ? 2.336 -20.261 -8.961 1.00 92.50 74 GLY A N 1
ATOM 589 C CA . GLY A 1 74 ? 1.118 -20.723 -8.288 1.00 92.50 74 GLY A CA 1
ATOM 590 C C . GLY A 1 74 ? 0.652 -19.844 -7.123 1.00 92.50 74 GLY A C 1
ATOM 591 O O . GLY A 1 74 ? -0.274 -20.230 -6.407 1.00 92.50 74 GLY A O 1
ATOM 592 N N . ILE A 1 75 ? 1.253 -18.667 -6.928 1.00 92.81 75 ILE A N 1
ATOM 593 C CA . ILE A 1 75 ? 0.779 -17.665 -5.970 1.00 92.81 75 ILE A CA 1
ATOM 594 C C . ILE A 1 75 ? -0.159 -16.689 -6.681 1.00 92.81 75 ILE A C 1
ATOM 596 O O . ILE A 1 75 ? 0.209 -16.070 -7.674 1.00 92.81 75 ILE A O 1
ATOM 600 N N . THR A 1 76 ? -1.373 -16.532 -6.154 1.00 93.88 76 THR A N 1
ATOM 601 C CA . THR A 1 76 ? -2.359 -15.572 -6.670 1.00 93.88 76 THR A CA 1
ATOM 602 C C . THR A 1 76 ? -1.894 -14.132 -6.483 1.00 93.88 76 THR A C 1
ATOM 604 O O . THR A 1 76 ? -1.332 -13.806 -5.438 1.00 93.88 76 THR A O 1
ATOM 607 N N . ASP A 1 77 ? -2.208 -13.269 -7.451 1.00 94.94 77 ASP A N 1
ATOM 608 C CA . ASP A 1 77 ? -1.926 -11.836 -7.387 1.00 94.94 77 ASP A CA 1
ATOM 609 C C . ASP A 1 77 ? -2.417 -11.197 -6.085 1.00 94.94 77 ASP A C 1
ATOM 611 O O . ASP A 1 77 ? -3.526 -11.456 -5.603 1.00 94.94 77 ASP A O 1
ATOM 615 N N . ALA A 1 78 ? -1.601 -10.295 -5.541 1.00 92.06 78 ALA A N 1
ATOM 616 C CA . ALA A 1 78 ? -1.980 -9.511 -4.378 1.00 92.06 78 ALA A CA 1
ATOM 617 C C . ALA A 1 78 ? -3.230 -8.673 -4.667 1.00 92.06 78 ALA A C 1
ATOM 619 O O . ALA A 1 78 ? -3.357 -8.034 -5.712 1.00 92.06 78 ALA A O 1
ATOM 620 N N . LYS A 1 79 ? -4.140 -8.637 -3.698 1.00 94.44 79 LYS A N 1
ATOM 621 C CA . LYS A 1 79 ? -5.305 -7.760 -3.696 1.00 94.44 79 LYS A CA 1
ATOM 622 C C . LYS A 1 79 ? -5.359 -7.078 -2.339 1.00 94.44 79 LYS A C 1
ATOM 624 O O . LYS A 1 79 ? -5.849 -7.667 -1.385 1.00 94.44 79 LYS A O 1
ATOM 629 N N . VAL A 1 80 ? -4.838 -5.859 -2.293 1.00 91.31 80 VAL A N 1
ATOM 630 C CA . VAL A 1 80 ? -4.695 -5.096 -1.049 1.00 91.31 80 VAL A CA 1
ATOM 631 C C . VAL A 1 80 ? -5.916 -4.228 -0.779 1.00 91.31 80 VAL A C 1
ATOM 633 O O . VAL A 1 80 ? -6.540 -3.723 -1.719 1.00 91.31 80 VAL A O 1
ATOM 636 N N . ASP A 1 81 ? -6.235 -4.001 0.494 1.00 91.44 81 ASP A N 1
ATOM 637 C CA . ASP A 1 81 ? -7.367 -3.152 0.889 1.00 91.44 81 ASP A CA 1
ATOM 638 C C . ASP A 1 81 ? -7.135 -1.678 0.549 1.00 91.44 81 ASP A C 1
ATOM 640 O O . ASP A 1 81 ? -8.067 -0.966 0.170 1.00 91.44 81 ASP A O 1
ATOM 644 N N . GLY A 1 82 ? -5.882 -1.222 0.611 1.00 89.62 82 GLY A N 1
ATOM 645 C CA . GLY A 1 82 ? -5.493 0.121 0.198 1.00 89.62 82 GLY A CA 1
ATOM 646 C C . GLY A 1 82 ? -4.012 0.239 -0.142 1.00 89.62 82 GLY A C 1
ATOM 647 O O . GLY A 1 82 ? -3.187 -0.517 0.359 1.00 89.62 82 GLY A O 1
ATOM 648 N N . TYR A 1 83 ? -3.659 1.200 -0.985 1.00 88.69 83 TYR A N 1
ATOM 649 C CA . TYR A 1 83 ? -2.281 1.583 -1.273 1.00 88.69 83 TYR A CA 1
ATOM 650 C C . TYR A 1 83 ? -2.218 3.015 -1.806 1.00 88.69 83 TYR A C 1
ATOM 652 O O . TYR A 1 83 ? -3.207 3.543 -2.320 1.00 88.69 83 TYR A O 1
ATOM 660 N N . ASP A 1 84 ? -1.036 3.609 -1.701 1.00 86.38 84 ASP A N 1
ATOM 661 C CA . ASP A 1 84 ? -0.674 4.885 -2.307 1.00 86.38 84 ASP A CA 1
ATOM 662 C C . ASP A 1 84 ? 0.225 4.673 -3.519 1.00 86.38 84 ASP A C 1
ATOM 664 O O . ASP A 1 84 ? 0.923 3.668 -3.634 1.00 86.38 84 ASP A O 1
ATOM 668 N N . GLY A 1 85 ? 0.259 5.651 -4.411 1.00 87.06 85 GLY A N 1
ATOM 669 C CA . GLY A 1 85 ? 1.166 5.646 -5.544 1.00 87.06 85 GLY A CA 1
ATOM 670 C C . GLY A 1 85 ? 1.195 6.974 -6.288 1.00 87.06 85 GLY A C 1
ATOM 671 O O . GLY A 1 85 ? 0.563 7.961 -5.894 1.00 87.06 85 GLY A O 1
ATOM 672 N N . ALA A 1 86 ? 1.938 6.973 -7.388 1.00 87.25 86 ALA A N 1
ATOM 673 C CA . ALA A 1 86 ? 1.983 8.057 -8.360 1.00 87.25 86 ALA A CA 1
ATOM 674 C C . ALA A 1 86 ? 0.997 7.780 -9.500 1.00 87.25 86 ALA A C 1
ATOM 676 O O . ALA A 1 86 ? 0.734 6.624 -9.842 1.00 87.25 86 ALA A O 1
ATOM 677 N N . ARG A 1 87 ? 0.475 8.817 -10.159 1.00 87.12 87 ARG A N 1
ATOM 678 C CA . ARG A 1 87 ? -0.244 8.589 -11.420 1.00 87.12 87 ARG A CA 1
ATOM 679 C C . ARG A 1 87 ? 0.737 8.045 -12.452 1.00 87.12 87 ARG A C 1
ATOM 681 O O . ARG A 1 87 ? 1.850 8.561 -12.549 1.00 87.12 87 ARG A O 1
ATOM 688 N N . PRO A 1 88 ? 0.324 7.104 -13.317 1.00 88.75 88 PRO A N 1
ATOM 689 C CA . PRO A 1 88 ? 1.181 6.629 -14.397 1.00 88.75 88 PRO A CA 1
ATOM 690 C C . PRO A 1 88 ? 1.785 7.767 -15.235 1.00 88.75 88 PRO A C 1
ATOM 692 O O . PRO A 1 88 ? 2.942 7.683 -15.637 1.00 88.75 88 P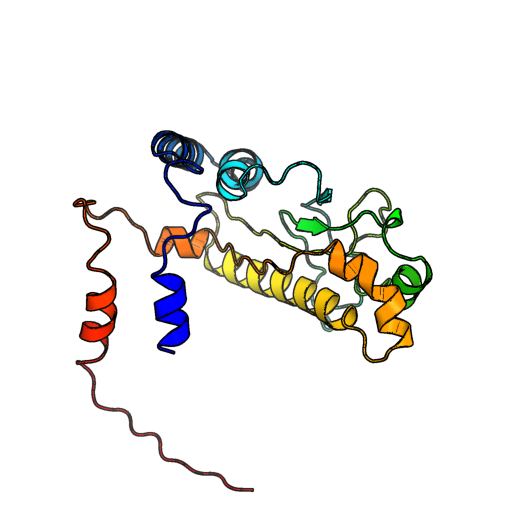RO A O 1
ATOM 695 N N . ILE A 1 89 ? 1.037 8.858 -15.454 1.00 87.50 89 ILE A N 1
ATOM 696 C CA . ILE A 1 89 ? 1.494 10.028 -16.221 1.00 87.50 89 ILE A CA 1
ATOM 697 C C . ILE A 1 89 ? 2.630 10.817 -15.549 1.00 87.50 89 ILE A C 1
ATOM 699 O O . ILE A 1 89 ? 3.394 11.475 -16.244 1.00 87.50 89 ILE A O 1
ATOM 703 N N . GLU A 1 90 ? 2.771 10.728 -14.225 1.00 85.19 90 GLU A N 1
ATOM 704 C CA . GLU A 1 90 ? 3.834 11.393 -13.453 1.00 85.19 90 GLU A CA 1
ATOM 705 C C . GLU A 1 90 ? 5.161 10.625 -13.515 1.00 85.19 90 GLU A C 1
ATOM 707 O O . GLU A 1 90 ? 6.202 11.137 -13.107 1.00 85.19 90 GLU A O 1
ATOM 712 N N . ILE A 1 91 ? 5.133 9.395 -14.036 1.00 86.75 91 ILE A N 1
ATOM 713 C CA . ILE A 1 91 ? 6.300 8.534 -14.201 1.00 86.75 91 ILE A CA 1
ATOM 714 C C . ILE A 1 91 ? 6.839 8.720 -15.614 1.00 86.75 91 ILE A C 1
ATOM 716 O O . ILE A 1 91 ? 6.099 8.574 -16.598 1.00 86.75 91 ILE A O 1
ATOM 720 N N . GLU A 1 92 ? 8.141 8.991 -15.713 1.00 88.69 92 GLU A N 1
ATOM 721 C CA . GLU A 1 92 ? 8.841 9.101 -16.990 1.00 88.69 92 GLU A CA 1
ATOM 722 C C . GLU A 1 92 ? 8.554 7.877 -17.870 1.00 88.69 92 GLU A C 1
ATOM 724 O O . GLU A 1 92 ? 8.606 6.731 -17.418 1.00 88.69 92 GLU A O 1
ATOM 729 N N . LEU A 1 93 ? 8.232 8.117 -19.144 1.00 90.50 93 LEU A N 1
ATOM 730 C CA . LEU A 1 93 ? 7.778 7.069 -20.058 1.00 90.50 93 LEU A CA 1
ATOM 731 C C . LEU A 1 93 ? 8.791 5.922 -20.190 1.00 90.50 93 LEU A C 1
ATOM 733 O O . LEU A 1 93 ? 8.382 4.765 -20.275 1.00 90.50 93 LEU A O 1
ATOM 737 N N . ALA A 1 94 ? 10.090 6.233 -20.182 1.00 90.62 94 ALA A N 1
ATOM 738 C CA . ALA A 1 94 ? 11.153 5.232 -20.219 1.00 90.62 94 ALA A CA 1
ATOM 739 C C . ALA A 1 94 ? 11.100 4.311 -18.990 1.00 90.62 94 ALA A C 1
ATOM 741 O O . ALA A 1 94 ? 11.051 3.095 -19.148 1.00 90.62 94 ALA A O 1
ATOM 742 N N . VAL A 1 95 ? 10.989 4.881 -17.785 1.00 90.69 95 VAL A N 1
ATOM 743 C CA . VAL A 1 95 ? 10.872 4.129 -16.522 1.00 90.69 95 VAL A CA 1
ATOM 744 C C . VAL A 1 95 ? 9.599 3.287 -16.499 1.00 90.69 95 VAL A C 1
ATOM 746 O O . VAL A 1 95 ? 9.629 2.126 -16.104 1.00 90.69 95 VAL A O 1
ATOM 749 N N . ARG A 1 96 ? 8.477 3.851 -16.960 1.00 92.00 96 ARG A N 1
ATOM 750 C CA . ARG A 1 96 ? 7.192 3.147 -17.025 1.00 92.00 96 ARG A CA 1
ATOM 751 C C . ARG A 1 96 ? 7.251 1.921 -17.934 1.00 92.00 96 ARG A C 1
ATOM 753 O O . ARG A 1 96 ? 6.649 0.911 -17.604 1.00 92.00 96 ARG A O 1
ATOM 760 N N . ARG A 1 97 ? 7.952 2.019 -19.067 1.00 93.00 97 ARG A N 1
ATOM 761 C CA . ARG A 1 97 ? 8.131 0.912 -20.018 1.00 93.00 97 ARG A CA 1
ATOM 762 C C . ARG A 1 97 ? 9.101 -0.141 -19.492 1.00 93.00 97 ARG A C 1
ATOM 764 O O . ARG A 1 97 ? 8.774 -1.318 -19.539 1.00 93.00 97 ARG A O 1
ATOM 771 N N . ASP A 1 98 ? 10.249 0.294 -18.977 1.00 93.50 98 ASP A N 1
ATOM 772 C CA . ASP A 1 98 ? 11.305 -0.570 -18.432 1.00 93.50 98 ASP A CA 1
ATOM 773 C C . ASP A 1 98 ? 10.798 -1.409 -17.249 1.00 93.50 98 ASP A C 1
ATOM 775 O O . ASP A 1 98 ? 11.024 -2.613 -17.175 1.00 93.50 98 ASP A O 1
ATOM 779 N N . LEU A 1 99 ? 10.028 -0.786 -16.352 1.00 94.38 99 LEU A N 1
ATOM 780 C CA . LEU A 1 99 ? 9.571 -1.405 -15.109 1.00 94.38 99 LEU A CA 1
ATOM 781 C C . LEU A 1 99 ? 8.077 -1.755 -15.103 1.00 94.38 99 LEU A C 1
ATOM 783 O O . LEU A 1 99 ? 7.525 -1.999 -14.031 1.00 94.38 99 LEU A O 1
ATOM 787 N N . HIS A 1 100 ? 7.410 -1.781 -16.264 1.00 95.19 100 HIS A N 1
ATOM 788 C CA . HIS A 1 100 ? 5.947 -1.935 -16.391 1.00 95.19 100 HIS A CA 1
ATOM 789 C C . HIS A 1 100 ? 5.382 -3.039 -15.488 1.00 95.19 100 HIS A C 1
ATOM 791 O O . HIS A 1 100 ? 4.500 -2.781 -14.672 1.00 95.19 100 HIS A O 1
ATOM 797 N N . GLY A 1 101 ? 5.948 -4.245 -15.578 1.00 96.25 101 GLY A N 1
ATOM 798 C CA . GLY A 1 101 ? 5.514 -5.410 -14.800 1.00 96.25 101 GLY A CA 1
ATOM 799 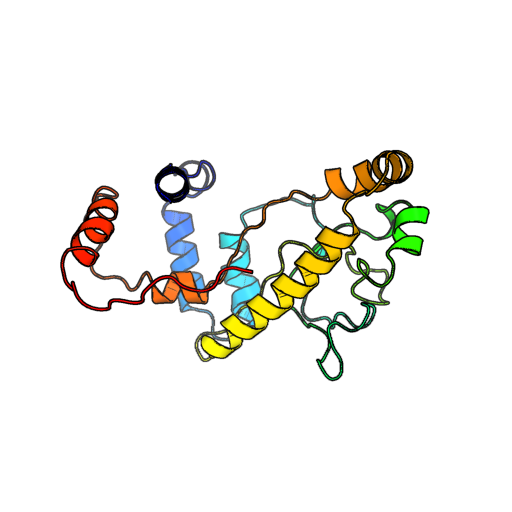C C . GLY A 1 101 ? 5.936 -5.405 -13.325 1.00 96.25 101 GLY A C 1
ATOM 800 O O . GLY A 1 101 ? 5.627 -6.335 -12.599 1.00 96.25 101 GLY A O 1
ATOM 801 N N . TYR A 1 102 ? 6.649 -4.394 -12.844 1.00 95.31 102 TYR A N 1
ATOM 802 C CA . TYR A 1 102 ? 7.079 -4.309 -11.443 1.00 95.31 102 TYR A CA 1
ATOM 803 C C . TYR A 1 102 ? 6.411 -3.168 -10.693 1.00 95.31 102 TYR A C 1
ATOM 805 O O . TYR A 1 102 ? 6.235 -3.245 -9.478 1.00 95.31 102 TYR A O 1
ATOM 813 N N . ILE A 1 103 ? 6.046 -2.104 -11.410 1.00 93.12 103 ILE A N 1
ATOM 814 C CA . ILE A 1 103 ? 5.535 -0.883 -10.794 1.00 93.12 103 ILE A CA 1
ATOM 815 C C . ILE A 1 103 ? 4.118 -0.536 -11.221 1.00 93.12 103 ILE A C 1
ATOM 817 O O . ILE A 1 103 ? 3.561 0.387 -10.651 1.00 93.12 103 ILE A O 1
ATOM 821 N N . ILE A 1 104 ? 3.505 -1.207 -12.195 1.00 95.31 104 ILE A N 1
ATOM 822 C CA . ILE A 1 104 ? 2.125 -0.905 -12.600 1.00 95.31 104 ILE A CA 1
ATOM 823 C C . ILE A 1 104 ? 1.223 -2.046 -12.131 1.00 95.31 104 ILE A C 1
ATOM 825 O O . ILE A 1 104 ? 1.222 -3.101 -12.761 1.00 95.31 104 ILE A O 1
ATOM 829 N N . PRO A 1 105 ? 0.453 -1.871 -11.040 1.00 95.12 105 PRO A N 1
ATOM 830 C CA . PRO A 1 105 ? -0.278 -2.979 -10.435 1.00 95.12 105 PRO A CA 1
ATOM 831 C C . PRO A 1 105 ? -1.397 -3.524 -11.319 1.00 95.12 105 PRO A C 1
ATOM 833 O O . PRO A 1 105 ? -1.644 -4.722 -11.334 1.00 95.12 105 PRO A O 1
ATOM 836 N N . SER A 1 106 ? -2.072 -2.652 -12.068 1.00 93.81 106 SER A N 1
ATOM 837 C CA . SER A 1 106 ? -3.253 -2.996 -12.857 1.00 93.81 106 SER A CA 1
ATOM 838 C C . SER A 1 106 ? -3.156 -2.440 -14.274 1.00 93.81 106 SER A C 1
ATOM 840 O O . SER A 1 106 ? -2.547 -1.398 -14.503 1.00 93.81 106 SER A O 1
ATOM 842 N N . THR A 1 107 ? -3.821 -3.097 -15.224 1.00 90.19 107 THR A N 1
ATOM 843 C CA . THR A 1 107 ? -4.000 -2.586 -16.594 1.00 90.19 107 THR A CA 1
ATOM 844 C C . THR A 1 107 ? -4.927 -1.367 -16.662 1.00 90.19 107 THR A C 1
ATOM 846 O O . THR A 1 107 ? -4.975 -0.674 -17.678 1.00 90.19 107 THR A O 1
ATOM 849 N N . ARG A 1 108 ? -5.648 -1.074 -15.575 1.00 90.75 108 ARG A N 1
ATOM 850 C CA . ARG A 1 108 ? -6.462 0.129 -15.406 1.00 90.75 108 ARG A CA 1
ATOM 851 C C . ARG A 1 108 ? -5.591 1.375 -15.268 1.00 90.75 108 ARG A C 1
ATOM 853 O O . ARG A 1 108 ? -4.907 1.568 -14.267 1.00 90.75 108 ARG A O 1
ATOM 860 N N . THR A 1 109 ? -5.653 2.253 -16.262 1.00 85.12 109 THR A N 1
ATOM 861 C CA . THR A 1 109 ? -4.809 3.456 -16.337 1.00 85.12 109 THR A CA 1
ATOM 862 C C . THR A 1 109 ? -5.235 4.580 -15.391 1.00 85.12 109 THR A C 1
ATOM 864 O O . THR A 1 109 ? -4.483 5.538 -15.217 1.00 85.12 109 THR A O 1
ATOM 867 N N . ASP A 1 110 ? -6.435 4.493 -14.810 1.00 89.88 110 ASP A N 1
ATOM 868 C CA . ASP A 1 110 ? -6.945 5.422 -13.796 1.00 89.88 110 ASP A CA 1
ATOM 869 C C . ASP A 1 110 ? -6.367 5.157 -12.396 1.00 89.88 110 ASP A C 1
ATOM 871 O O . ASP A 1 110 ? -6.468 6.018 -11.521 1.00 89.88 110 ASP A O 1
ATOM 875 N N . LEU A 1 111 ? -5.741 3.994 -12.183 1.00 93.50 111 LEU A N 1
ATOM 876 C CA . LEU A 1 111 ? -5.202 3.600 -10.887 1.00 93.50 111 LEU A CA 1
ATOM 877 C C . LEU A 1 111 ? -3.744 4.052 -10.691 1.00 93.50 111 LEU A C 1
ATOM 879 O O . LEU A 1 111 ? -2.986 4.168 -11.660 1.00 93.50 111 LEU A O 1
ATOM 883 N N . PRO A 1 112 ? -3.319 4.291 -9.434 1.00 92.44 112 PRO A N 1
ATOM 884 C CA . PRO A 1 112 ? -1.937 4.629 -9.133 1.00 92.44 112 PRO A CA 1
ATOM 885 C C . PRO A 1 112 ? -0.977 3.500 -9.521 1.00 92.44 112 PRO A C 1
ATOM 887 O O . PRO A 1 112 ? -1.252 2.316 -9.299 1.00 92.44 112 PRO A O 1
ATOM 890 N N . ALA A 1 113 ? 0.178 3.901 -10.042 1.00 92.00 113 ALA A N 1
ATOM 891 C CA . ALA A 1 113 ? 1.365 3.085 -10.209 1.00 92.00 113 ALA A CA 1
ATOM 892 C C . ALA A 1 113 ? 2.332 3.311 -9.037 1.00 92.00 113 ALA A C 1
ATOM 894 O O . ALA A 1 113 ? 2.203 4.245 -8.250 1.00 92.00 113 ALA A O 1
ATOM 895 N N . VAL A 1 114 ? 3.329 2.446 -8.953 1.00 90.38 114 VAL A N 1
ATOM 896 C CA . VAL A 1 114 ? 4.332 2.354 -7.903 1.00 90.38 114 VAL A CA 1
ATOM 897 C C . VAL A 1 114 ? 3.681 2.205 -6.523 1.00 90.38 114 VAL A C 1
ATOM 899 O O . VAL A 1 114 ? 3.684 3.148 -5.731 1.00 90.38 114 VAL A O 1
ATOM 902 N N . PRO A 1 115 ? 3.087 1.035 -6.228 1.00 87.88 115 PRO A N 1
ATOM 903 C CA . PRO A 1 115 ? 2.351 0.850 -4.990 1.00 87.88 115 PRO A CA 1
ATOM 904 C C . PRO A 1 115 ? 3.288 0.974 -3.781 1.00 87.88 115 PRO A C 1
ATOM 906 O O . PRO A 1 115 ? 4.257 0.229 -3.637 1.00 87.88 115 PRO A O 1
ATOM 909 N N . ASN A 1 116 ? 2.971 1.912 -2.896 1.00 80.94 116 ASN A N 1
ATOM 910 C CA . ASN A 1 116 ? 3.621 2.157 -1.614 1.00 80.94 116 ASN A CA 1
ATOM 911 C C . ASN A 1 116 ? 2.549 2.313 -0.522 1.00 80.94 116 ASN A C 1
ATOM 913 O O . ASN A 1 116 ? 1.369 2.446 -0.832 1.00 80.94 116 ASN A O 1
ATOM 917 N N . HIS A 1 117 ? 2.931 2.273 0.757 1.00 78.88 117 HIS A N 1
ATOM 918 C CA . HIS A 1 117 ? 1.986 2.331 1.885 1.00 78.88 117 HIS A CA 1
ATOM 919 C C . HIS A 1 117 ? 0.803 1.355 1.737 1.00 78.88 117 HIS A C 1
ATOM 921 O O . HIS A 1 117 ? -0.367 1.723 1.872 1.00 78.88 117 HIS A O 1
ATOM 927 N N . LEU A 1 118 ? 1.112 0.094 1.433 1.00 86.56 118 LEU A N 1
ATOM 928 C CA . LEU A 1 118 ? 0.094 -0.941 1.302 1.00 86.56 118 LEU A CA 1
ATOM 929 C C . LEU A 1 118 ? -0.555 -1.203 2.664 1.00 86.56 118 LEU A C 1
ATOM 931 O O . LEU A 1 118 ? 0.125 -1.325 3.683 1.00 86.56 118 LEU A O 1
ATOM 935 N N . THR A 1 119 ? -1.877 -1.261 2.660 1.00 87.69 119 THR A N 1
ATOM 936 C CA . THR A 1 119 ? -2.727 -1.411 3.833 1.00 87.69 119 THR A CA 1
ATOM 937 C C . THR A 1 119 ? -3.551 -2.676 3.665 1.00 87.69 119 THR A C 1
ATOM 939 O O . THR A 1 119 ? -4.205 -2.862 2.641 1.00 87.69 119 THR A O 1
ATOM 942 N N . GLU A 1 120 ? -3.513 -3.515 4.691 1.00 90.62 120 GLU A N 1
ATOM 943 C CA . GLU A 1 120 ? -4.367 -4.686 4.863 1.00 90.62 120 GLU A CA 1
ATOM 944 C C . GLU A 1 120 ? -5.081 -4.522 6.199 1.00 90.62 120 GLU A C 1
ATOM 946 O O . GLU A 1 120 ? -4.462 -4.117 7.195 1.00 90.62 120 GLU A O 1
ATOM 951 N N . VAL A 1 121 ? -6.372 -4.829 6.238 1.00 89.56 121 VAL A N 1
ATOM 952 C CA . VAL A 1 121 ? -7.184 -4.731 7.445 1.00 89.56 121 VAL A CA 1
ATOM 953 C C . VAL A 1 121 ? -8.002 -5.990 7.673 1.00 89.56 121 VAL A C 1
ATOM 955 O O . VAL A 1 121 ? -8.211 -6.831 6.801 1.00 89.56 121 VAL A O 1
ATOM 958 N N . LYS A 1 122 ? -8.477 -6.121 8.909 1.00 87.75 122 LYS A N 1
ATOM 959 C CA . LYS A 1 122 ? -9.529 -7.061 9.264 1.00 87.75 122 LYS A CA 1
ATOM 960 C C . LYS A 1 122 ? -10.617 -6.347 10.038 1.00 87.75 122 LYS A C 1
ATOM 962 O O . LYS A 1 122 ? -10.327 -5.471 10.848 1.00 87.75 122 LYS A O 1
ATOM 967 N N . GLY A 1 123 ? -11.863 -6.724 9.758 1.00 86.31 123 GLY A N 1
ATOM 968 C CA . GLY A 1 123 ? -13.003 -6.354 10.587 1.00 86.31 123 GLY A CA 1
ATOM 969 C C . GLY A 1 123 ? -12.970 -7.098 11.929 1.00 86.31 123 GLY A C 1
ATOM 970 O O . GLY A 1 123 ? -12.129 -7.980 12.114 1.00 86.31 123 GLY A O 1
ATOM 971 N N . PRO A 1 124 ? -13.910 -6.813 12.844 1.00 82.75 124 PRO A N 1
ATOM 972 C CA . PRO A 1 124 ? -13.906 -7.382 14.197 1.00 82.75 124 PRO A CA 1
ATOM 973 C C . PRO A 1 124 ? -13.898 -8.917 14.252 1.00 82.75 124 PRO A C 1
ATOM 975 O O . PRO A 1 124 ? -13.274 -9.504 15.127 1.00 82.75 124 PRO A O 1
ATOM 978 N N . ALA A 1 125 ? -14.565 -9.576 13.300 1.00 84.94 125 ALA A N 1
ATOM 979 C CA . ALA A 1 125 ? -14.607 -11.038 13.193 1.00 84.94 125 ALA A CA 1
ATOM 980 C C . ALA A 1 125 ? -13.469 -11.628 12.333 1.00 84.94 125 ALA A C 1
ATOM 982 O O . ALA A 1 125 ? -13.434 -12.832 12.073 1.00 84.94 125 ALA A O 1
ATOM 983 N N . GLY A 1 126 ? -12.567 -10.788 11.824 1.00 85.50 126 GLY A N 1
ATOM 984 C CA . GLY A 1 126 ? -11.499 -11.211 10.934 1.00 85.50 126 GLY A CA 1
ATOM 985 C C . GLY A 1 126 ? -10.341 -11.872 11.680 1.00 85.50 126 GLY A C 1
ATOM 986 O O . GLY A 1 126 ? -10.035 -11.581 12.833 1.00 85.50 126 GLY A O 1
ATOM 987 N N . ARG A 1 127 ? -9.663 -12.789 10.993 1.00 87.94 127 ARG A N 1
ATOM 988 C CA . ARG A 1 127 ? -8.578 -13.583 11.571 1.00 87.94 127 ARG A CA 1
ATOM 989 C C . ARG A 1 127 ? -7.237 -12.848 11.531 1.00 87.94 127 ARG A C 1
ATOM 991 O O . ARG A 1 127 ? -6.721 -12.551 10.452 1.00 87.94 127 ARG A O 1
ATOM 998 N N . ALA A 1 128 ? -6.621 -12.650 12.695 1.00 83.81 128 ALA A N 1
ATOM 999 C CA . ALA A 1 128 ? -5.317 -11.994 12.813 1.00 83.81 128 ALA A CA 1
ATOM 1000 C C . ALA A 1 128 ? -4.181 -12.756 12.101 1.00 83.81 128 ALA A C 1
ATOM 1002 O O . ALA A 1 128 ? -3.284 -12.138 11.530 1.00 83.81 128 ALA A O 1
ATOM 1003 N N . ASP A 1 129 ? -4.206 -14.093 12.084 1.00 84.50 129 ASP A N 1
ATOM 1004 C CA . ASP A 1 129 ? -3.192 -14.890 11.382 1.00 84.50 129 ASP A CA 1
ATOM 1005 C C . ASP A 1 129 ? -3.290 -14.741 9.856 1.00 84.50 129 ASP A C 1
ATOM 1007 O O . ASP A 1 129 ? -2.270 -14.707 9.169 1.00 84.50 129 ASP A O 1
ATOM 1011 N N . VAL A 1 130 ? -4.509 -14.594 9.330 1.00 87.81 130 VAL A N 1
ATOM 1012 C CA . VAL A 1 130 ? -4.752 -14.281 7.915 1.00 87.81 130 VAL A CA 1
ATOM 1013 C C . VAL A 1 130 ? -4.234 -12.883 7.591 1.00 87.81 130 VAL A C 1
ATOM 1015 O O . VAL A 1 130 ? -3.467 -12.741 6.641 1.00 87.81 130 VAL A O 1
ATOM 1018 N N . LEU A 1 131 ? -4.557 -11.884 8.420 1.00 87.31 131 LEU A N 1
ATOM 1019 C CA . LEU A 1 131 ? -4.066 -10.514 8.249 1.00 87.31 131 LEU A CA 1
ATOM 1020 C C . LEU A 1 131 ? -2.540 -10.447 8.194 1.00 87.31 131 LEU A C 1
ATOM 1022 O O . LEU A 1 131 ? -1.984 -9.812 7.306 1.00 87.31 131 LEU A O 1
ATOM 1026 N N . ARG A 1 132 ? -1.846 -11.141 9.104 1.00 84.88 132 ARG A N 1
ATOM 1027 C CA . ARG A 1 132 ? -0.375 -11.173 9.117 1.00 84.88 132 ARG A CA 1
ATOM 1028 C C . ARG A 1 132 ? 0.187 -11.715 7.803 1.00 84.88 132 ARG A C 1
ATOM 1030 O O . ARG A 1 132 ? 1.106 -11.114 7.255 1.00 84.88 132 ARG A O 1
ATOM 1037 N N . ARG A 1 133 ? -0.376 -12.807 7.272 1.00 90.00 133 ARG A N 1
ATOM 1038 C CA . ARG A 1 133 ? 0.057 -13.385 5.986 1.00 90.00 133 ARG A CA 1
ATOM 1039 C C . ARG A 1 133 ? -0.220 -12.438 4.816 1.00 90.00 133 ARG A C 1
ATOM 1041 O O . ARG A 1 133 ? 0.669 -12.238 3.994 1.00 90.00 133 ARG A O 1
ATOM 1048 N N . GLN A 1 134 ? -1.408 -11.834 4.767 1.00 90.94 134 GLN A N 1
ATOM 1049 C CA . GLN A 1 134 ? -1.775 -10.867 3.726 1.00 90.94 134 GLN A CA 1
ATOM 1050 C C . GLN A 1 134 ? -0.864 -9.636 3.765 1.00 90.94 134 GLN A C 1
ATOM 1052 O O . GLN A 1 134 ? -0.252 -9.301 2.757 1.00 90.94 134 GLN A O 1
ATOM 1057 N N . ALA A 1 135 ? -0.657 -9.044 4.943 1.00 86.88 135 ALA A N 1
ATOM 1058 C CA . ALA A 1 135 ? 0.226 -7.894 5.127 1.00 86.88 135 ALA A CA 1
ATOM 1059 C C . ALA A 1 135 ? 1.684 -8.207 4.761 1.00 86.88 135 ALA A C 1
ATOM 1061 O O . ALA A 1 135 ? 2.362 -7.382 4.149 1.00 86.88 135 ALA A O 1
ATOM 1062 N N . MET A 1 136 ? 2.178 -9.403 5.101 1.00 87.88 136 MET A N 1
ATOM 1063 C CA . MET A 1 136 ? 3.506 -9.850 4.677 1.00 87.88 136 MET A CA 1
ATOM 1064 C C . MET A 1 136 ? 3.603 -9.965 3.156 1.00 87.88 136 MET A C 1
ATOM 1066 O O . MET A 1 136 ? 4.570 -9.475 2.576 1.00 87.88 136 MET A O 1
ATOM 1070 N N . TYR A 1 137 ? 2.612 -10.587 2.515 1.00 92.50 137 TYR A N 1
ATOM 1071 C CA . TYR A 1 137 ? 2.604 -10.764 1.068 1.00 92.50 137 TYR A CA 1
ATOM 1072 C C . TYR A 1 137 ? 2.499 -9.422 0.329 1.00 92.50 137 TYR A C 1
ATOM 1074 O O . TYR A 1 137 ? 3.346 -9.122 -0.513 1.00 92.50 137 TYR A O 1
ATOM 1082 N N . ALA A 1 138 ? 1.552 -8.564 0.715 1.00 90.06 138 ALA A N 1
ATOM 1083 C CA . ALA A 1 138 ? 1.412 -7.203 0.200 1.00 90.06 138 ALA A CA 1
ATOM 1084 C C . ALA A 1 138 ? 2.705 -6.391 0.374 1.00 90.06 138 ALA A C 1
ATOM 1086 O O . ALA A 1 138 ? 3.182 -5.745 -0.562 1.00 90.06 138 ALA A O 1
ATOM 1087 N N . GLY A 1 139 ? 3.319 -6.475 1.559 1.00 86.88 139 GLY A N 1
ATOM 1088 C CA . GLY A 1 139 ? 4.596 -5.833 1.848 1.00 86.88 139 GLY A CA 1
ATOM 1089 C C . GLY A 1 139 ? 5.730 -6.333 0.952 1.00 86.88 139 GLY A C 1
ATOM 1090 O O . GLY A 1 139 ? 6.522 -5.524 0.475 1.00 86.88 139 GLY A O 1
ATOM 1091 N N . ALA A 1 140 ? 5.796 -7.638 0.680 1.00 90.56 140 ALA A N 1
ATOM 1092 C CA . ALA A 1 140 ? 6.799 -8.218 -0.210 1.00 90.56 140 ALA A CA 1
ATOM 1093 C C . ALA A 1 140 ? 6.611 -7.769 -1.669 1.00 90.56 140 ALA A C 1
ATOM 1095 O O . ALA A 1 140 ? 7.589 -7.433 -2.338 1.00 90.56 140 ALA A O 1
ATOM 1096 N N . VAL A 1 141 ? 5.364 -7.691 -2.144 1.00 91.69 141 VAL A N 1
ATOM 1097 C CA . VAL A 1 141 ? 5.034 -7.177 -3.483 1.00 91.69 141 VAL A CA 1
ATOM 1098 C C . VAL A 1 141 ? 5.438 -5.708 -3.627 1.00 91.69 141 VAL A C 1
ATOM 1100 O O . VAL A 1 141 ? 6.143 -5.355 -4.574 1.00 91.69 141 VAL A O 1
ATOM 1103 N N . GLY A 1 142 ? 5.076 -4.859 -2.659 1.00 89.00 142 GLY A N 1
ATOM 1104 C CA . GLY A 1 142 ? 5.502 -3.456 -2.645 1.00 89.00 142 GLY A CA 1
ATOM 1105 C C . GLY A 1 142 ? 7.023 -3.300 -2.573 1.00 89.00 142 GLY A C 1
ATOM 1106 O O . GLY A 1 142 ? 7.611 -2.513 -3.315 1.00 89.00 142 GLY A O 1
ATOM 1107 N N . ALA A 1 143 ? 7.688 -4.095 -1.728 1.00 87.75 143 ALA A N 1
ATOM 1108 C CA . ALA A 1 143 ? 9.142 -4.082 -1.596 1.00 87.75 143 ALA A CA 1
ATOM 1109 C C . ALA A 1 143 ? 9.854 -4.475 -2.898 1.00 87.75 143 ALA A C 1
ATOM 1111 O O . ALA A 1 143 ? 10.858 -3.850 -3.235 1.00 87.75 143 ALA A O 1
ATOM 1112 N N . ARG A 1 144 ? 9.326 -5.449 -3.655 1.00 91.94 144 ARG A N 1
ATOM 1113 C CA . ARG A 1 144 ? 9.851 -5.818 -4.978 1.00 91.94 144 ARG A CA 1
ATOM 1114 C C . ARG A 1 144 ? 9.789 -4.633 -5.941 1.00 91.94 144 ARG A C 1
ATOM 1116 O O . ARG A 1 144 ? 10.809 -4.284 -6.522 1.00 91.94 144 ARG A O 1
ATOM 1123 N N . GLY A 1 145 ? 8.643 -3.959 -6.052 1.00 89.94 145 GLY A N 1
ATOM 1124 C CA . GLY A 1 145 ? 8.521 -2.766 -6.901 1.00 89.94 145 GLY A CA 1
ATOM 1125 C C . GLY A 1 145 ? 9.497 -1.652 -6.499 1.00 89.94 145 GLY A C 1
ATOM 1126 O O . GLY A 1 145 ? 10.153 -1.050 -7.350 1.00 89.94 145 GLY A O 1
ATOM 1127 N N . MET A 1 146 ? 9.660 -1.421 -5.191 1.00 86.25 146 MET A N 1
ATOM 1128 C CA . MET A 1 146 ? 10.624 -0.450 -4.663 1.00 86.25 146 MET A CA 1
ATOM 1129 C C . MET A 1 146 ? 12.078 -0.830 -4.928 1.00 86.25 146 MET A C 1
ATOM 1131 O O . MET A 1 146 ? 12.901 0.059 -5.138 1.00 86.25 146 MET A O 1
ATOM 1135 N N . PHE A 1 147 ? 12.403 -2.120 -4.887 1.00 87.88 147 PHE A N 1
ATOM 1136 C CA . PHE A 1 147 ? 13.732 -2.636 -5.189 1.00 87.88 147 PHE A CA 1
ATOM 1137 C C . PHE A 1 147 ? 14.086 -2.407 -6.662 1.00 87.88 147 PHE A C 1
ATOM 1139 O O . PHE A 1 147 ? 15.124 -1.818 -6.949 1.00 87.88 147 PHE A O 1
ATOM 1146 N N . GLU A 1 148 ? 13.183 -2.754 -7.580 1.00 89.94 148 GLU A N 1
ATOM 1147 C CA . GLU A 1 148 ? 13.385 -2.588 -9.027 1.00 89.94 148 GLU A CA 1
ATOM 1148 C C . GLU A 1 148 ? 13.519 -1.118 -9.449 1.00 89.94 148 GLU A C 1
ATOM 1150 O O . GLU A 1 148 ? 14.220 -0.787 -10.407 1.00 89.94 148 GLU A O 1
ATOM 1155 N N . LEU A 1 149 ? 12.888 -0.205 -8.706 1.00 87.12 149 LEU A N 1
ATOM 1156 C CA . LEU A 1 149 ? 13.019 1.237 -8.918 1.00 87.12 149 LEU A CA 1
ATOM 1157 C C . LEU A 1 149 ? 14.372 1.813 -8.515 1.00 87.12 149 LEU A C 1
ATOM 1159 O O . LEU A 1 149 ? 14.696 2.931 -8.930 1.00 87.12 149 LEU A O 1
ATOM 1163 N N . GLN A 1 150 ? 15.174 1.105 -7.724 1.00 85.50 150 GLN A N 1
ATOM 1164 C CA . GLN A 1 150 ? 16.485 1.616 -7.343 1.00 85.50 150 GLN A CA 1
ATOM 1165 C C . GLN A 1 150 ? 17.386 1.682 -8.584 1.00 85.50 150 GLN A C 1
ATOM 1167 O O . GLN A 1 150 ? 17.479 0.714 -9.337 1.00 85.50 150 GLN A O 1
ATOM 1172 N N . PRO A 1 151 ? 18.018 2.831 -8.872 1.00 84.88 151 PRO A N 1
ATOM 1173 C CA . PRO A 1 151 ? 18.893 2.950 -10.029 1.00 84.88 151 PRO A CA 1
ATOM 1174 C C . PRO A 1 151 ? 20.189 2.171 -9.791 1.00 84.88 151 PRO A C 1
ATOM 1176 O O . PRO A 1 151 ? 20.824 2.329 -8.750 1.00 84.88 151 PRO A O 1
ATOM 1179 N N . THR A 1 152 ? 20.629 1.392 -10.778 1.00 83.12 152 THR A N 1
ATOM 1180 C CA . THR A 1 152 ? 21.903 0.652 -10.727 1.00 83.12 152 THR A CA 1
ATOM 1181 C C . THR A 1 152 ? 23.051 1.407 -11.397 1.00 83.12 152 THR A C 1
ATOM 1183 O O . THR A 1 152 ? 24.217 1.069 -11.211 1.00 83.12 152 THR A O 1
ATOM 1186 N N . ASN A 1 153 ? 22.747 2.464 -12.156 1.00 83.00 153 ASN A N 1
ATOM 1187 C CA . ASN A 1 153 ? 23.735 3.308 -12.826 1.00 83.00 153 ASN A CA 1
ATOM 1188 C C . ASN A 1 153 ? 23.308 4.788 -12.879 1.00 83.00 153 ASN A C 1
ATOM 1190 O O . ASN A 1 153 ? 22.174 5.148 -12.559 1.00 83.00 153 ASN A O 1
ATOM 1194 N N . GLN A 1 154 ? 24.230 5.665 -13.292 1.00 78.56 154 GLN A N 1
ATOM 1195 C CA . GLN A 1 154 ? 24.007 7.119 -13.343 1.00 78.56 154 GLN A CA 1
ATOM 1196 C C . GLN A 1 154 ? 22.919 7.536 -14.342 1.00 78.56 154 GLN A C 1
ATOM 1198 O O . GLN A 1 154 ? 22.184 8.487 -14.085 1.00 78.56 154 GLN A O 1
ATOM 1203 N N . HIS A 1 155 ? 22.781 6.819 -15.460 1.00 80.75 155 HIS A N 1
ATOM 1204 C CA . HIS A 1 155 ? 21.761 7.115 -16.464 1.00 80.75 155 HIS A CA 1
ATOM 1205 C C . HIS A 1 155 ? 20.351 6.882 -15.901 1.00 80.75 155 HIS A C 1
ATOM 1207 O O . HIS A 1 155 ? 19.508 7.779 -15.926 1.00 80.75 155 HIS A O 1
ATOM 1213 N N . GLN A 1 156 ? 20.134 5.722 -15.276 1.00 80.69 156 GLN A N 1
ATOM 1214 C CA . GLN A 1 156 ? 18.900 5.403 -14.557 1.00 80.69 156 GLN A CA 1
ATOM 1215 C C . GLN A 1 156 ? 18.676 6.328 -13.366 1.00 80.69 156 GLN A C 1
ATOM 1217 O O . GLN A 1 156 ? 17.537 6.675 -13.072 1.00 80.69 156 GLN A O 1
ATOM 1222 N N . LYS A 1 157 ? 19.740 6.745 -12.671 1.00 78.81 157 LYS A N 1
ATOM 1223 C CA . LYS A 1 157 ? 19.627 7.654 -11.528 1.00 78.81 157 LYS A CA 1
ATOM 1224 C C . LYS A 1 157 ? 18.941 8.949 -11.929 1.00 78.81 157 LYS A C 1
ATOM 1226 O O . LYS A 1 157 ? 18.059 9.384 -11.205 1.00 78.81 157 LYS A O 1
ATOM 1231 N N . THR A 1 158 ? 19.289 9.523 -13.078 1.00 75.94 158 THR A N 1
ATOM 1232 C CA . THR A 1 158 ? 18.637 10.732 -13.599 1.00 75.94 158 THR A CA 1
ATOM 1233 C C . THR A 1 158 ? 17.161 10.488 -13.918 1.00 75.94 158 THR A C 1
ATOM 1235 O O . THR A 1 158 ? 16.323 11.268 -13.474 1.00 75.94 158 THR A O 1
ATOM 1238 N N . GLN A 1 159 ? 16.836 9.383 -14.596 1.00 72.69 159 GLN A N 1
ATOM 1239 C CA . GLN A 1 159 ? 15.459 9.066 -15.008 1.00 72.69 159 GLN A CA 1
ATOM 1240 C C . GLN A 1 159 ? 14.539 8.719 -13.825 1.00 72.69 159 GLN A C 1
ATOM 1242 O O . GLN A 1 159 ? 13.399 9.165 -13.711 1.00 72.69 159 GLN A O 1
ATOM 1247 N N . ARG A 1 160 ? 15.047 7.925 -12.877 1.00 78.31 160 ARG A N 1
ATOM 1248 C CA . ARG A 1 160 ? 14.280 7.416 -11.730 1.00 78.31 160 ARG A CA 1
ATOM 1249 C C . ARG A 1 160 ? 14.235 8.404 -10.562 1.00 78.31 160 ARG A C 1
ATOM 1251 O O . ARG A 1 160 ? 13.428 8.223 -9.652 1.00 78.31 160 ARG A O 1
ATOM 1258 N N . LYS A 1 161 ? 15.050 9.472 -10.582 1.00 70.00 161 LYS A N 1
ATOM 1259 C CA . LYS A 1 161 ? 15.100 10.495 -9.521 1.00 70.00 161 LYS A CA 1
ATOM 1260 C C . LYS A 1 161 ? 13.733 11.113 -9.263 1.00 70.00 161 LYS A C 1
ATOM 1262 O O . LYS A 1 161 ? 13.351 11.237 -8.105 1.00 70.00 161 LYS A O 1
ATOM 1267 N N . ASN A 1 162 ? 12.992 11.475 -10.308 1.00 61.91 162 ASN A N 1
ATOM 1268 C CA . ASN A 1 162 ? 11.701 12.151 -10.156 1.00 61.91 162 ASN A CA 1
ATOM 1269 C C . ASN A 1 162 ? 10.649 11.204 -9.561 1.00 61.91 162 ASN A C 1
ATOM 1271 O O . ASN A 1 162 ? 9.964 11.577 -8.612 1.00 61.91 162 ASN A O 1
ATOM 1275 N N . THR A 1 163 ? 10.615 9.949 -10.019 1.00 60.69 163 THR A N 1
ATOM 1276 C CA . THR A 1 163 ? 9.749 8.894 -9.468 1.00 60.69 163 THR A CA 1
ATOM 1277 C C . THR A 1 163 ? 10.056 8.628 -7.993 1.00 60.69 163 THR A C 1
ATOM 1279 O O . THR A 1 163 ? 9.147 8.587 -7.171 1.00 60.69 163 THR A O 1
ATOM 1282 N N . LEU A 1 164 ? 11.339 8.525 -7.628 1.00 61.22 164 LEU A N 1
ATOM 1283 C CA . LEU A 1 164 ? 11.781 8.318 -6.244 1.00 61.22 164 LEU A CA 1
ATOM 1284 C C . LEU A 1 164 ? 11.580 9.551 -5.350 1.00 61.22 164 LEU A C 1
ATOM 1286 O O . LEU A 1 164 ? 11.396 9.399 -4.151 1.00 61.22 164 LEU A O 1
ATOM 1290 N N . THR A 1 165 ? 11.601 10.767 -5.905 1.00 51.25 165 THR A N 1
ATOM 1291 C CA . THR A 1 165 ? 11.395 12.013 -5.139 1.00 51.25 165 THR A CA 1
ATOM 1292 C C . THR A 1 165 ? 9.917 12.241 -4.813 1.00 51.25 165 THR A C 1
ATOM 1294 O O . THR A 1 165 ? 9.597 12.764 -3.745 1.00 51.25 165 THR A O 1
ATOM 1297 N N . THR A 1 166 ? 9.006 11.814 -5.694 1.00 49.47 166 THR A N 1
ATOM 1298 C CA . THR A 1 166 ? 7.561 11.779 -5.408 1.00 49.47 166 THR A CA 1
ATOM 1299 C C . THR A 1 166 ? 7.233 10.707 -4.366 1.00 49.47 166 THR A C 1
ATOM 1301 O O . THR A 1 166 ? 6.311 10.873 -3.579 1.00 49.47 166 THR A O 1
ATOM 1304 N N . MET A 1 167 ? 8.027 9.639 -4.300 1.00 53.28 167 MET A N 1
ATOM 1305 C CA . MET A 1 167 ? 7.852 8.507 -3.395 1.00 53.28 167 MET A CA 1
ATOM 1306 C C . MET A 1 167 ? 8.570 8.737 -2.060 1.00 53.28 167 MET A C 1
ATOM 1308 O O . MET A 1 167 ? 9.769 8.500 -1.924 1.00 53.28 167 MET A O 1
ATOM 1312 N N . ARG A 1 168 ? 7.849 9.152 -1.017 1.00 44.62 168 ARG A N 1
ATOM 1313 C CA . ARG A 1 168 ? 8.433 9.161 0.331 1.00 44.62 168 ARG A CA 1
ATOM 1314 C C . ARG A 1 168 ? 8.629 7.708 0.786 1.00 44.62 168 ARG A C 1
ATOM 1316 O O . ARG A 1 168 ? 7.655 6.967 0.907 1.00 44.62 168 ARG A O 1
ATOM 1323 N N . GLN A 1 169 ? 9.873 7.295 1.054 1.00 38.38 169 GLN A N 1
ATOM 1324 C CA . GLN A 1 169 ? 10.157 6.116 1.882 1.00 38.38 169 GLN A CA 1
ATOM 1325 C C . GLN A 1 169 ? 9.738 6.420 3.326 1.00 38.38 169 GLN A C 1
ATOM 1327 O O . GLN A 1 169 ? 10.560 6.641 4.209 1.00 38.38 169 GLN A O 1
ATOM 1332 N N . GLU A 1 170 ? 8.439 6.454 3.574 1.00 36.34 170 GLU A N 1
ATOM 1333 C CA . GLU A 1 170 ? 7.916 6.149 4.892 1.00 36.34 170 GLU A CA 1
ATOM 1334 C C . GLU A 1 170 ? 7.476 4.689 4.808 1.00 36.34 170 GLU A C 1
ATOM 1336 O O . GLU A 1 170 ? 6.369 4.356 4.416 1.00 36.34 170 GLU A O 1
ATOM 1341 N N . THR A 1 171 ? 8.381 3.753 5.094 1.00 30.47 171 THR A N 1
ATOM 1342 C CA . THR A 1 171 ? 7.961 2.380 5.402 1.00 30.47 171 THR A CA 1
ATOM 1343 C C . THR A 1 171 ? 7.241 2.415 6.742 1.00 30.47 171 THR A C 1
ATOM 1345 O O . THR A 1 171 ? 7.827 2.106 7.782 1.00 30.47 171 THR A O 1
ATOM 1348 N N . THR A 1 172 ? 5.980 2.834 6.737 1.00 33.25 172 THR A N 1
ATOM 1349 C CA . THR A 1 172 ? 5.133 2.748 7.918 1.00 33.25 172 THR A CA 1
ATOM 1350 C C . THR A 1 172 ? 4.410 1.413 7.870 1.00 33.25 172 THR A C 1
ATOM 1352 O O . THR A 1 172 ? 3.453 1.217 7.129 1.00 33.25 172 THR A O 1
ATOM 1355 N N . LYS A 1 173 ? 4.937 0.451 8.634 1.00 31.45 173 LYS A N 1
ATOM 1356 C CA . LYS A 1 173 ? 4.299 -0.845 8.870 1.00 31.45 173 LYS A CA 1
ATOM 1357 C C . LYS A 1 173 ? 3.092 -0.623 9.782 1.00 31.45 173 LYS A C 1
ATOM 1359 O O . LYS A 1 173 ? 3.246 -0.643 11.000 1.00 31.45 173 LYS A O 1
ATOM 1364 N N . TYR A 1 174 ? 1.906 -0.419 9.222 1.00 37.59 174 TYR A N 1
ATOM 1365 C CA . TYR A 1 174 ? 0.670 -0.534 9.993 1.00 37.59 174 TYR A CA 1
ATOM 1366 C C . TYR A 1 174 ? 0.122 -1.950 9.830 1.00 37.59 174 TYR A C 1
ATOM 1368 O O . TYR A 1 174 ? -0.515 -2.279 8.839 1.00 37.59 174 TYR A O 1
ATOM 1376 N N . SER A 1 175 ? 0.386 -2.801 10.820 1.00 37.19 175 SER A N 1
ATOM 1377 C CA . SER A 1 175 ? -0.461 -3.963 11.094 1.00 37.19 175 SER A CA 1
ATOM 1378 C C . SER A 1 175 ? -1.328 -3.571 12.283 1.00 37.19 175 SER A C 1
ATOM 1380 O O . SER A 1 175 ? -0.870 -3.612 13.427 1.00 37.19 175 SER A O 1
ATOM 1382 N N . ILE A 1 176 ? -2.567 -3.162 12.015 1.00 38.50 176 ILE A N 1
ATOM 1383 C CA . ILE A 1 176 ? -3.511 -2.725 13.054 1.00 38.50 176 ILE A CA 1
ATOM 1384 C C . ILE A 1 176 ? -3.796 -3.853 14.051 1.00 38.50 176 ILE A C 1
ATOM 1386 O O . ILE A 1 176 ? -3.877 -3.596 15.248 1.00 38.50 176 ILE A O 1
ATOM 1390 N N . SER A 1 177 ? -3.779 -5.117 13.609 1.00 38.00 177 SER A N 1
ATOM 1391 C CA . SER A 1 177 ? -3.910 -6.266 14.516 1.00 38.00 177 SER A CA 1
ATOM 1392 C C . SER A 1 177 ? -2.790 -6.369 15.550 1.00 38.00 177 SER A C 1
ATOM 1394 O O . SER A 1 177 ? -3.040 -6.767 16.678 1.00 38.00 177 SER A O 1
ATOM 1396 N N . ALA A 1 178 ? -1.555 -5.994 15.201 1.00 32.94 178 ALA A N 1
ATOM 1397 C CA . ALA A 1 178 ? -0.432 -6.070 16.142 1.00 32.94 178 ALA A CA 1
ATOM 1398 C C . ALA A 1 178 ? -0.476 -4.939 17.180 1.00 32.94 178 ALA A C 1
ATOM 1400 O O . ALA A 1 178 ? -0.036 -5.134 18.308 1.00 32.94 178 ALA A O 1
ATOM 1401 N N . TRP A 1 179 ? -1.032 -3.781 16.811 1.00 36.28 179 TRP A N 1
ATOM 1402 C CA . TRP A 1 179 ? -1.251 -2.674 17.740 1.00 36.28 179 TRP A CA 1
ATOM 1403 C C . TRP A 1 179 ? -2.417 -2.959 18.702 1.00 36.28 179 TRP A C 1
ATOM 1405 O O . TRP A 1 179 ? -2.324 -2.604 19.872 1.00 36.28 179 TRP A O 1
ATOM 1415 N N . MET A 1 180 ? -3.471 -3.652 18.252 1.00 38.75 180 MET A N 1
ATOM 1416 C CA . MET A 1 180 ? -4.616 -4.022 19.100 1.00 38.75 180 MET A CA 1
ATOM 1417 C C . MET A 1 180 ? -4.343 -5.223 20.020 1.00 38.75 180 MET A C 1
ATOM 1419 O O . MET A 1 180 ? -4.757 -5.194 21.177 1.00 38.75 180 MET A O 1
ATOM 1423 N N . ASP A 1 181 ? -3.594 -6.237 19.566 1.00 37.66 181 ASP A N 1
ATOM 1424 C CA . ASP A 1 181 ? -3.193 -7.377 20.415 1.00 37.66 181 ASP A CA 1
ATOM 1425 C C . ASP A 1 181 ? -2.239 -6.952 21.552 1.00 37.66 181 ASP A C 1
ATOM 1427 O O . ASP A 1 181 ? -2.193 -7.596 22.599 1.00 37.66 181 ASP A O 1
ATOM 1431 N N . GLN A 1 182 ? -1.469 -5.872 21.362 1.00 35.69 182 GLN A N 1
ATOM 1432 C CA . GLN A 1 182 ? -0.484 -5.378 22.337 1.0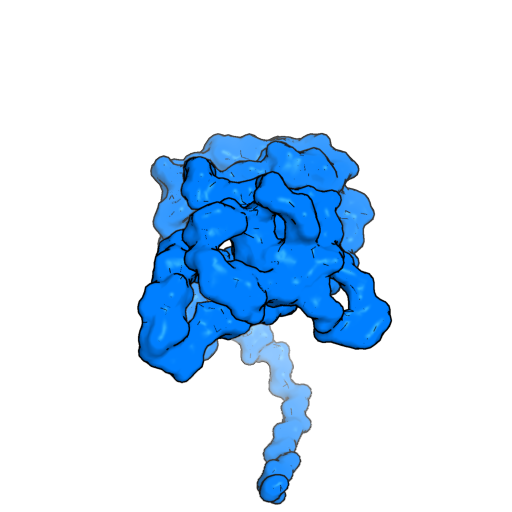0 35.69 182 GLN A CA 1
ATOM 1433 C C . GLN A 1 182 ? -1.035 -4.325 23.312 1.00 35.69 182 GLN A C 1
ATOM 1435 O O . GLN A 1 182 ? -0.403 -4.089 24.337 1.00 35.69 182 GLN A O 1
ATOM 1440 N N . ASN A 1 183 ? -2.197 -3.720 23.033 1.00 38.38 183 ASN A N 1
ATOM 1441 C CA . ASN A 1 183 ? -2.748 -2.595 23.802 1.00 38.38 183 ASN A CA 1
ATOM 1442 C C . ASN A 1 183 ? -4.166 -2.866 24.341 1.00 38.38 183 ASN A C 1
ATOM 1444 O O . ASN A 1 183 ? -5.040 -2.001 24.282 1.00 38.38 183 ASN A O 1
ATOM 1448 N N . GLN A 1 184 ? -4.408 -4.063 24.887 1.00 34.34 184 GLN A N 1
ATOM 1449 C CA . GLN A 1 184 ? -5.594 -4.308 25.719 1.00 34.34 184 GLN A CA 1
ATOM 1450 C C . GLN A 1 184 ? -5.553 -3.383 26.958 1.00 34.34 184 GLN A C 1
ATOM 1452 O O . GLN A 1 184 ? -4.501 -3.283 27.598 1.00 34.34 184 GLN A O 1
ATOM 1457 N N . PRO A 1 185 ? -6.652 -2.692 27.319 1.00 35.44 185 PRO A N 1
ATOM 1458 C CA . PRO A 1 185 ? -6.630 -1.645 28.330 1.00 35.44 185 PRO A CA 1
ATOM 1459 C C . PRO A 1 185 ? -6.632 -2.264 29.729 1.00 35.44 185 PRO A C 1
ATOM 1461 O O . PRO A 1 185 ? -7.679 -2.516 30.318 1.00 35.44 185 PRO A O 1
ATOM 1464 N N . VAL A 1 186 ? -5.449 -2.473 30.301 1.00 26.73 186 VAL A N 1
ATOM 1465 C CA . VAL A 1 186 ? -5.305 -2.528 31.758 1.00 26.73 186 VAL A CA 1
ATOM 1466 C C . VAL A 1 186 ? -4.868 -1.147 32.231 1.00 26.73 186 VAL A C 1
ATOM 1468 O O . VAL A 1 186 ? -3.701 -0.797 32.134 1.00 26.73 186 VAL A O 1
ATOM 1471 N N . GLY A 1 187 ? -5.849 -0.346 32.660 1.00 25.67 187 GLY A N 1
ATOM 1472 C CA . GLY A 1 187 ? -5.702 0.870 33.470 1.00 25.67 187 GLY A CA 1
ATOM 1473 C C . GLY A 1 187 ? -4.538 1.801 33.119 1.00 25.67 187 GLY A C 1
ATOM 1474 O O . GLY A 1 187 ? -3.430 1.640 33.627 1.00 25.67 187 GLY A O 1
ATOM 1475 N N . TRP A 1 188 ? -4.810 2.849 32.340 1.00 26.48 188 TRP A N 1
ATOM 1476 C CA . TRP A 1 188 ? -3.881 3.970 32.208 1.00 26.48 188 TRP A CA 1
ATOM 1477 C C . TRP A 1 188 ? -3.799 4.739 33.533 1.00 26.48 188 TRP A C 1
ATOM 1479 O O . TRP A 1 188 ? -4.674 5.531 33.870 1.00 26.48 188 TRP A O 1
ATOM 1489 N N . SER A 1 189 ? -2.720 4.501 34.280 1.00 23.09 189 SER A N 1
ATOM 1490 C CA . SER A 1 189 ? -2.134 5.505 35.165 1.00 23.09 189 SER A CA 1
ATOM 1491 C C . SER A 1 189 ? -1.268 6.419 34.302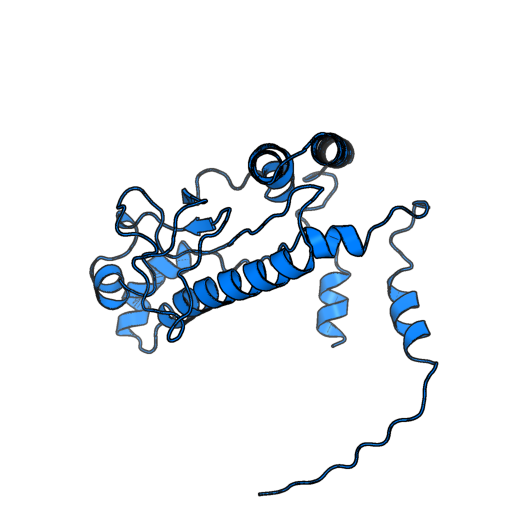 1.00 23.09 189 SER A C 1
ATOM 1493 O O . SER A 1 189 ? -0.481 5.949 33.480 1.00 23.09 189 SER A O 1
ATOM 1495 N N . SER A 1 190 ? -1.438 7.727 34.456 1.00 26.77 190 SER A N 1
ATOM 1496 C CA . SER A 1 190 ? -0.722 8.777 33.738 1.00 26.77 190 SER A CA 1
ATOM 1497 C C . SER A 1 190 ? 0.789 8.726 34.005 1.00 26.77 190 SER A C 1
ATOM 1499 O O . SER A 1 190 ? 1.297 9.448 34.861 1.00 26.77 190 SER A O 1
ATOM 1501 N N . THR A 1 191 ? 1.537 7.865 33.311 1.00 25.22 191 THR A N 1
ATOM 1502 C CA . THR A 1 191 ? 3.000 7.974 33.176 1.00 25.22 191 THR A CA 1
ATOM 1503 C C . THR A 1 191 ? 3.520 7.103 32.024 1.00 25.22 191 THR A C 1
ATOM 1505 O O . THR A 1 191 ? 3.797 5.918 32.185 1.00 25.22 191 THR A O 1
ATOM 1508 N N . LEU A 1 192 ? 3.735 7.709 30.850 1.00 28.81 192 LEU A N 1
ATOM 1509 C CA . LEU A 1 192 ? 4.595 7.172 29.781 1.00 28.81 192 LEU A CA 1
ATOM 1510 C C . LEU A 1 192 ? 6.073 7.224 30.228 1.00 28.81 192 LEU A C 1
ATOM 1512 O O . LEU A 1 192 ? 6.875 7.994 29.701 1.00 28.81 192 LEU A O 1
ATOM 1516 N N . HIS A 1 193 ? 6.421 6.461 31.268 1.00 28.80 193 HIS A N 1
ATOM 1517 C CA . HIS A 1 193 ? 7.782 6.412 31.813 1.00 28.80 193 HIS A CA 1
ATOM 1518 C C . HIS A 1 193 ? 8.270 5.014 32.228 1.00 28.80 193 HIS A C 1
ATOM 1520 O O . HIS A 1 193 ? 9.408 4.909 32.677 1.00 28.80 193 HIS A O 1
ATOM 1526 N N . ASP A 1 194 ? 7.482 3.942 32.064 1.00 31.88 194 ASP A N 1
ATOM 1527 C CA . ASP A 1 194 ? 7.827 2.650 32.695 1.00 31.88 194 ASP A CA 1
ATOM 1528 C C . ASP A 1 194 ? 7.837 1.411 31.775 1.00 31.88 194 ASP A C 1
ATOM 1530 O O . ASP A 1 194 ? 8.239 0.326 32.198 1.00 31.88 194 ASP A O 1
ATOM 1534 N N . ASP A 1 195 ? 7.529 1.547 30.480 1.00 31.53 195 ASP A N 1
ATOM 1535 C CA . ASP A 1 195 ? 7.625 0.410 29.543 1.00 31.53 195 ASP A CA 1
ATOM 1536 C C . ASP A 1 195 ? 9.074 0.049 29.161 1.00 31.53 195 ASP A C 1
ATOM 1538 O O . ASP A 1 195 ? 9.344 -1.063 28.699 1.00 31.53 195 ASP A O 1
ATOM 1542 N N . SER A 1 196 ? 10.042 0.933 29.431 1.00 33.22 196 SER A N 1
ATOM 1543 C CA . SER A 1 196 ? 11.473 0.633 29.275 1.00 33.22 196 SER A CA 1
ATOM 1544 C C . SER A 1 196 ? 11.987 -0.371 30.315 1.00 33.22 196 SER A C 1
ATOM 1546 O O . SER A 1 196 ? 12.941 -1.097 30.032 1.00 33.22 196 SER A O 1
ATOM 1548 N N . LYS A 1 197 ? 11.342 -0.485 31.488 1.00 33.75 197 LYS A N 1
ATOM 1549 C CA . LYS A 1 197 ? 11.773 -1.404 32.558 1.00 33.75 197 LYS A CA 1
ATOM 1550 C C . LYS A 1 197 ? 11.273 -2.836 32.377 1.00 33.75 197 LYS A C 1
ATOM 1552 O O . LYS A 1 197 ? 11.972 -3.776 32.761 1.00 33.75 197 LYS A O 1
ATOM 1557 N N . LYS A 1 198 ? 10.123 -3.034 31.721 1.00 34.19 198 LYS A N 1
ATOM 1558 C CA . LYS A 1 198 ? 9.602 -4.380 31.406 1.00 34.19 198 LYS A CA 1
ATOM 1559 C C . LYS A 1 198 ? 10.475 -5.142 30.404 1.00 34.19 198 LYS A C 1
ATOM 1561 O O . LYS A 1 198 ? 10.505 -6.371 30.443 1.00 34.19 198 LYS A O 1
ATOM 1566 N N . CYS A 1 199 ? 11.210 -4.433 29.544 1.00 30.00 199 CYS A N 1
ATOM 1567 C CA . CYS A 1 199 ? 12.144 -5.047 28.598 1.00 30.00 199 CYS A CA 1
ATOM 1568 C C . CYS A 1 199 ? 13.372 -5.656 29.306 1.00 30.00 199 CYS A C 1
ATOM 1570 O O . CYS A 1 199 ? 13.823 -6.729 28.915 1.00 30.00 199 CYS A O 1
ATOM 1572 N N . SER A 1 200 ? 13.853 -5.049 30.401 1.00 32.34 200 SER A N 1
ATOM 1573 C CA . SER A 1 200 ? 14.967 -5.607 31.189 1.00 32.34 200 SER A CA 1
ATOM 1574 C C . SER A 1 200 ? 14.560 -6.785 32.079 1.00 32.34 200 SER A C 1
ATOM 1576 O O . SER A 1 200 ? 15.332 -7.726 32.221 1.00 32.34 200 SER A O 1
ATOM 1578 N N . GLN A 1 201 ? 13.352 -6.788 32.656 1.00 32.38 201 GLN A N 1
ATOM 1579 C CA . GLN A 1 201 ? 12.947 -7.852 33.591 1.00 32.38 201 GLN A CA 1
ATOM 1580 C C . GLN A 1 201 ? 12.603 -9.188 32.915 1.00 32.38 201 GLN A C 1
ATOM 1582 O O . GLN A 1 201 ? 12.780 -10.237 33.528 1.00 32.38 201 GLN A O 1
ATOM 1587 N N . LYS A 1 202 ? 12.171 -9.190 31.645 1.00 33.91 202 LYS A N 1
ATOM 1588 C CA . LYS A 1 202 ? 11.939 -10.440 30.891 1.00 33.91 202 LYS A CA 1
ATOM 1589 C C . LYS A 1 202 ? 13.222 -11.134 30.417 1.00 33.91 202 LYS A C 1
ATOM 1591 O O . LYS A 1 202 ? 13.138 -12.261 29.946 1.00 33.91 202 LYS A O 1
ATOM 1596 N N . LEU A 1 203 ? 14.382 -10.487 30.542 1.00 35.28 203 LEU A N 1
ATOM 1597 C CA . LEU A 1 203 ? 15.682 -11.032 30.131 1.00 35.28 203 LEU A CA 1
ATOM 1598 C C . LEU A 1 203 ? 16.536 -11.534 31.310 1.00 35.28 203 LEU A C 1
ATOM 1600 O O . LEU A 1 203 ? 17.662 -11.958 31.093 1.00 35.28 203 LEU A O 1
ATOM 1604 N N . GLN A 1 204 ? 16.009 -11.523 32.540 1.00 35.38 204 GLN A N 1
ATOM 1605 C CA . GLN A 1 204 ? 16.700 -12.016 33.745 1.00 35.38 204 GLN A CA 1
ATOM 1606 C C . GLN A 1 204 ? 16.164 -13.356 34.277 1.00 35.38 204 GLN A C 1
ATOM 1608 O O . GLN A 1 204 ? 16.426 -13.723 35.417 1.00 35.38 204 GLN A O 1
ATOM 1613 N N . GLY A 1 205 ? 15.429 -14.112 33.463 1.00 37.47 205 GLY A N 1
ATOM 1614 C CA . GLY A 1 205 ? 14.922 -15.422 33.863 1.00 37.47 205 GLY A CA 1
ATOM 1615 C C . GLY A 1 205 ? 14.715 -16.330 32.667 1.00 37.47 205 GLY A C 1
ATOM 1616 O O . GLY A 1 205 ? 13.613 -16.376 32.128 1.00 37.47 205 GLY A O 1
ATOM 1617 N N . ASN A 1 206 ? 15.800 -16.966 32.226 1.00 29.72 206 ASN A N 1
ATOM 1618 C CA . ASN A 1 206 ? 15.878 -18.352 31.749 1.00 29.72 206 ASN A CA 1
ATOM 1619 C C . ASN A 1 206 ? 17.238 -18.544 31.068 1.00 29.72 206 ASN A C 1
ATOM 1621 O O . ASN A 1 206 ? 17.354 -18.522 29.842 1.00 29.72 206 ASN A O 1
ATOM 1625 N N . ASP A 1 207 ? 18.264 -18.712 31.901 1.00 35.16 207 ASP A N 1
ATOM 1626 C CA . ASP A 1 207 ? 19.482 -19.416 31.520 1.00 35.16 207 ASP A CA 1
ATOM 1627 C C . ASP A 1 207 ? 19.118 -20.893 31.329 1.00 35.16 207 ASP A C 1
ATOM 1629 O O . ASP A 1 207 ? 18.836 -21.577 32.305 1.00 35.16 207 ASP A O 1
ATOM 1633 N N . ASP A 1 208 ? 19.008 -21.337 30.079 1.00 32.53 208 ASP A N 1
ATOM 1634 C CA . ASP A 1 208 ? 19.589 -22.590 29.570 1.00 32.53 208 ASP A CA 1
ATOM 1635 C C . ASP A 1 208 ? 19.026 -22.847 28.173 1.00 32.53 208 ASP A C 1
ATOM 1637 O O . ASP A 1 208 ? 17.879 -23.249 28.043 1.00 32.53 208 ASP A O 1
ATOM 1641 N N . TYR A 1 209 ? 19.818 -22.585 27.133 1.00 26.86 209 TYR A N 1
ATOM 1642 C CA . TYR A 1 209 ? 19.913 -23.415 25.927 1.00 26.86 209 TYR A CA 1
ATOM 1643 C C . TYR A 1 209 ? 21.204 -23.016 25.209 1.00 26.86 209 TYR A C 1
ATOM 1645 O O . TYR A 1 209 ? 21.286 -22.028 24.478 1.00 26.86 209 TYR A O 1
ATOM 1653 N N . THR A 1 210 ? 22.239 -23.804 25.469 1.00 28.02 210 THR A N 1
ATOM 1654 C CA . THR A 1 210 ? 23.453 -23.919 24.668 1.00 28.02 210 THR A CA 1
ATOM 1655 C C . THR A 1 210 ? 23.091 -24.294 23.232 1.00 28.02 210 THR A C 1
ATOM 1657 O O . THR A 1 210 ? 22.461 -25.320 22.998 1.00 28.02 210 THR A O 1
ATOM 1660 N N . LEU A 1 211 ? 23.540 -23.506 22.253 1.00 26.67 211 LEU A N 1
ATOM 1661 C CA . LEU A 1 211 ? 23.819 -24.020 20.915 1.00 26.67 211 LEU A CA 1
ATOM 1662 C C . LEU A 1 211 ? 25.180 -23.501 20.465 1.00 26.67 211 LEU A C 1
ATOM 1664 O O . LEU A 1 211 ? 25.389 -22.310 20.231 1.00 26.67 211 LEU A O 1
ATOM 1668 N N . GLU A 1 212 ? 26.105 -24.452 20.427 1.00 26.66 212 GLU A N 1
ATOM 1669 C CA . GLU A 1 212 ? 27.482 -24.315 20.001 1.00 26.66 212 GLU A CA 1
ATOM 1670 C C . GLU A 1 212 ? 27.597 -23.796 18.569 1.00 26.66 212 GLU A C 1
ATOM 1672 O O . GLU A 1 212 ? 26.862 -24.158 17.650 1.00 26.66 212 GLU A O 1
ATOM 1677 N N . SER A 1 213 ? 28.620 -22.972 18.392 1.00 28.48 213 SER A N 1
ATOM 1678 C CA . SER A 1 213 ? 29.240 -22.650 17.121 1.00 28.48 213 SER A CA 1
ATOM 1679 C C . SER A 1 213 ? 29.802 -23.899 16.439 1.00 28.48 213 SER A C 1
ATOM 1681 O O . SER A 1 213 ? 30.666 -24.563 17.008 1.00 28.48 213 SER A O 1
ATOM 1683 N N . SER A 1 214 ? 29.403 -24.144 15.193 1.00 24.94 214 SER A N 1
ATOM 1684 C CA . SER A 1 214 ? 30.215 -24.687 14.087 1.00 24.94 214 SER A CA 1
ATOM 1685 C C . SER A 1 214 ? 29.314 -24.669 12.849 1.00 24.94 214 SER A C 1
ATOM 1687 O O . SER A 1 214 ? 28.186 -25.136 12.900 1.00 24.94 214 SER A O 1
ATOM 1689 N N . ILE A 1 215 ? 29.691 -24.043 11.738 1.00 25.30 215 ILE A N 1
ATOM 1690 C CA . ILE A 1 215 ? 30.600 -24.638 10.757 1.00 25.30 215 ILE A CA 1
ATOM 1691 C C . ILE A 1 215 ? 31.323 -23.524 9.985 1.00 25.30 215 ILE A C 1
ATOM 1693 O O . ILE A 1 215 ? 30.713 -22.573 9.498 1.00 25.30 215 ILE A O 1
ATOM 1697 N N . LYS A 1 216 ? 32.646 -23.688 9.880 1.00 27.39 216 LYS A N 1
ATOM 1698 C CA . LYS A 1 216 ? 33.525 -23.054 8.896 1.00 27.39 216 LYS A CA 1
ATOM 1699 C C . LYS A 1 216 ? 33.554 -23.915 7.630 1.00 27.39 216 LYS A C 1
ATOM 1701 O O . LYS A 1 216 ? 33.931 -25.081 7.734 1.00 27.39 216 LYS A O 1
ATOM 1706 N N . LEU A 1 217 ? 33.224 -23.294 6.498 1.00 33.94 217 LEU A N 1
ATOM 1707 C CA . LEU A 1 217 ? 33.867 -23.283 5.167 1.00 33.94 217 LEU A CA 1
ATOM 1708 C C . LEU A 1 217 ? 32.806 -22.980 4.108 1.00 33.94 217 LEU A C 1
ATOM 1710 O O . LEU A 1 217 ? 31.815 -23.735 4.037 1.00 33.94 217 LEU A O 1
#

Secondary structure (DSSP, 8-state):
-HHHHHHHSSPPGGGSTTTS-HHHHHHHHHHHHH--SHHHIIIIIHHHHH---TTSSEEE-SEE-TTS--SSTTPPPPEESEEEEE-GGGS-HHHHHHTHHHH---S-TTSPEEEEEEE----TTS-HHHHHHHHHHHHHHHHHHHHHTS-SSHHHHHHHHHHHHHS--------HHHHHHH-------S-TTSHHHHHHHTTSS------------

Radius of gyration: 20.94 Å; chains: 1; bounding box: 53×44×55 Å

Organism: NCBI:txid329884

Sequence (217 aa):
MEDICRRWSQPRPSLSPSQFSEGTFEEFQDKNRAVSSEHQVMMDVIPTIRANTGTRFHKAGNTPFNNLVEFAPGITDAKVDGYDGARPIEIELAVRRDLHGYIIPSTRTDLPAVPNHLTEVKGPAGRADVLRRQAMYAGAVGARGMFELQPTNQHQKTQRKNTLTTMRQETTKYSISAWMDQNQPVGWSSTLHDDSKKCSQKLQGNDDYTLESSIKL